Protein 4BZA (pdb70)

InterPro domains:
  IPR000184 Bacterial surface antigen (D15) [PF01103] (273-574)
  IPR010827 POTRA domain, BamA/TamA-like [PF07244] (189-254)
  IPR034746 POTRA domain [PS51779] (187-263)
  IPR035243 TamA, POTRA domain 1 [PF17243] (26-100)
  IPR039910 Surface antigen D15-like [PTHR12815] (201-572)

Solvent-accessible surface area: 15082 Å² total; per-residue (Å²): 170,41,93,13,88,57,19,108,39,105,30,44,143,35,0,103,59,60,8,87,108,59,107,40,96,116,146,64,68,79,154,203,20,94,48,138,2,30,87,20,0,85,85,1,0,70,32,23,0,33,54,92,12,71,24,87,47,74,171,117,31,38,4,103,1,78,30,42,83,39,0,62,4,19,9,20,96,22,79,13,84,39,29,0,154,91,13,131,20,0,79,134,23,30,131,97,73,29,67,130,39,65,63,1,51,61,30,59,6,66,88,8,55,142,36,0,58,67,17,3,105,96,14,0,8,37,47,36,89,64,80,112,42,108,41,16,57,33,70,80,116,47,94,0,80,5,54,2,24,0,35,0,17,109,49,0,109,0,3,96,3,65,21,90,51,37,95,33,172,67,83,124,1,51,119,37,20,31,23,157,116,29,55,67,12,44,43,140,23,46,67,46,0,76,127,82,1,72,77,42,27,81,22,85,55,38,94,43,40,37,52,70,115,122,0,101,153,85,50,52,0,36,1,28,0,69,8,44,50,151,89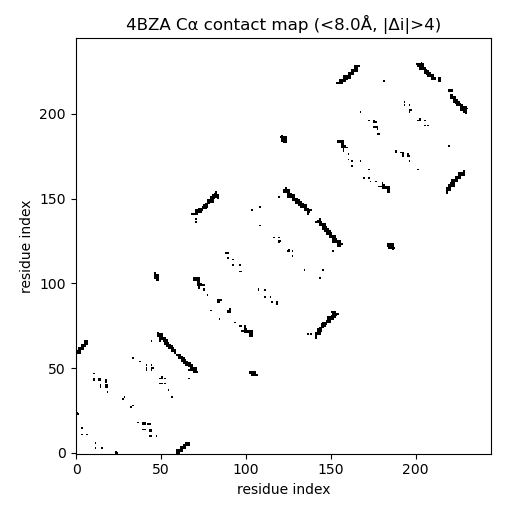,147,146,96,156,159,111,78,129,62,216,106,98,111,142

Nearest PDB structures (foldseek):
  4bza-assembly1_A  TM=1.004E+00  e=1.491E-52  Escherichia coli BL21(DE3)
  4c00-assembly1_A  TM=9.682E-01  e=7.989E-46  Escherichia coli
  4qay-assembly1_A  TM=9.331E-01  e=9.453E-43  human gut metagenome
  8us2-assembly1_A  TM=9.028E-01  e=1.327E-20  Pseudomonas aeruginosa PAO1
  8us1-assembly1_A  TM=8.556E-01  e=6.580E-19  Pseudomonas aeruginosa PAO1

Sequence (245 aa):
RLQVEGLSGQLEKNVRAQLSTIESDEVTPDRRFRARVDDAIREGLKALGYYQPTIEFDLVLIAKVTPGVPVLIGGTDVVLRRGGARTDKDYLKLLDTRPAIGTVLNQGDYEENFKKSLTSSIALRRKGYFDSEFTKAQLGIALLGLHKAFWDIDYNSGERYRFGHVTFEGSQIRDEYLQNNLVPFKEGDEYESKDLAELNRRLSSATGWFNSSVVVAPQFDKARETKVLPLTGVVSPRTENTIETGVGYSHHH

Foldseek 3Di:
DEEEPADDPVLVVLLVVLVVPDDDPDDDDDPVVVVVNVVSSCVSLVLFFQNDWDWDWDDNIYIYIHRPDGQWAPEEDAAEAAPLNPDVQNVVLVVQQDDGGHGHRNVSLVVSVVSVVVVLVFFALVVKDWPDFDWDADVVVSYIYTDTYIYSHYFFWEAEEAEAAAPDDVVVLSVQQPDDFPHGDGPVSVVSSVVSVVVVLQFPDKDKAWPVVVQPVPSYIYIYIYTHGDDDDDDPDPDDDDDPD

Secondary structure (DSSP, 8-state):
-EEEES--SHHHHHHHHHHTTS--SSS--SSSSHHHHHHHHHHHHHHTTBSS-EEE----EEEEEE--SBPEEEEEEEEEEGGGGG-HHHHHHHTTSPPTTSBP-HHHHHHHHHHHHHHHHHHT-TT-EEEEEEEEEETTTTEEEEEEEEE--PPPEEEEEEEES-SS-HHHHHTT-SS-TTPBP-HHHHHHHHHHHHHHT-EEEEEEEE-GGGTTTT-EEEEEEEEEE----------------

CATH classification: 3.10.20.310 (+2 more: 3.10.20.310, 3.10.20.310)

Organism: Escherichia coli (strain K12) (NCBI:txid83333)

GO terms:
  GO:0009279 cell outer membrane (C, EXP)
  GO:0005515 protein binding (F, IPI)
  GO:0005515 protein binding (F, IDA)
  GO:0009279 cell outer membrane (C, IDA)
  GO:0097347 TAM protein secretion complex (C, IDA)
  GO:0009306 protein secretion (P, IMP)
  GO:0089705 protein localization to outer membrane (P, IMP)
  GO:0005886 plasma membrane (C, IDA)
  GO:0089705 protein localization to outer membrane (P, IDA)

B-factor: mean 77.62, std 48.39, range [21.11, 260.59]

Structure (mmCIF, N/CA/C/O backbone):
data_4BZA
#
_entry.id   4BZA
#
_cell.length_a   83.050
_cell.length_b   83.050
_cell.length_c   150.660
_cell.angle_alpha   90.00
_cell.angle_beta   90.00
_cell.angle_gamma   90.00
#
_symmetry.space_group_name_H-M   'P 43 21 2'
#
loop_
_entity.id
_entity.type
_entity.pdbx_description
1 polymer 'TRANSLOCATION AND ASSEMBLY MODULE TAMA'
2 non-polymer 1,2-ETHANEDIOL
3 water water
#
loop_
_atom_site.group_PDB
_atom_site.id
_atom_site.type_symbol
_atom_site.label_atom_id
_atom_site.label_alt_id
_atom_site.label_comp_id
_atom_site.label_asym_id
_atom_site.label_entity_id
_atom_site.label_seq_id
_atom_site.pdbx_PDB_ins_code
_atom_site.Cartn_x
_atom_site.Cartn_y
_atom_site.Cartn_z
_atom_site.occupancy
_atom_site.B_iso_or_equiv
_atom_site.auth_seq_id
_atom_site.auth_comp_id
_atom_site.auth_asym_id
_atom_site.auth_atom_id
_atom_site.pdbx_PDB_model_num
ATOM 1 N N . ARG A 1 5 ? 5.325 68.298 7.675 1.00 150.83 25 ARG A N 1
ATOM 2 C CA . ARG A 1 5 ? 4.393 67.403 6.992 1.00 147.09 25 ARG A CA 1
ATOM 3 C C . ARG A 1 5 ? 4.770 67.212 5.531 1.00 167.24 25 ARG A C 1
ATOM 4 O O . ARG A 1 5 ? 5.062 68.185 4.837 1.00 174.78 25 ARG A O 1
ATOM 13 N N . LEU A 1 6 ? 4.747 65.961 5.066 1.00 145.96 26 LEU A N 1
ATOM 14 C CA . LEU A 1 6 ? 5.184 65.626 3.699 1.00 167.66 26 LEU A CA 1
ATOM 15 C C . LEU A 1 6 ? 4.104 64.900 2.883 1.00 152.48 26 LEU A C 1
ATOM 16 O O . LEU A 1 6 ? 3.387 64.043 3.407 1.00 155.19 26 LEU A O 1
ATOM 32 N N . GLN A 1 7 ? 4.012 65.254 1.596 1.00 135.99 27 GLN A N 1
ATOM 33 C CA . GLN A 1 7 ? 2.908 64.832 0.719 1.00 137.63 27 GLN A CA 1
ATOM 34 C C . GLN A 1 7 ? 3.391 64.345 -0.651 1.00 138.26 27 GLN A C 1
ATOM 35 O O . GLN A 1 7 ? 4.057 65.081 -1.383 1.00 139.12 27 GLN A O 1
ATOM 49 N N . VAL A 1 8 ? 3.019 63.117 -1.005 1.00 118.21 28 VAL A N 1
ATOM 50 C CA . VAL A 1 8 ? 3.504 62.486 -2.232 1.00 120.11 28 VAL A CA 1
ATOM 51 C C . VAL A 1 8 ? 2.548 62.656 -3.412 1.00 115.56 28 VAL A C 1
ATOM 52 O O . VAL A 1 8 ? 1.337 62.441 -3.293 1.00 123.93 28 VAL A O 1
ATOM 65 N N . GLU A 1 9 ? 3.127 63.040 -4.549 1.00 109.93 29 GLU A N 1
ATOM 66 C CA . GLU A 1 9 ? 2.394 63.253 -5.794 1.00 122.58 29 GLU A CA 1
ATOM 67 C C . GLU A 1 9 ? 2.897 62.310 -6.907 1.00 124.92 29 GLU A C 1
ATOM 68 O O . GLU A 1 9 ? 4.111 62.168 -7.109 1.00 107.46 29 GLU A O 1
ATOM 80 N N . GLY A 1 10 ? 1.972 61.652 -7.610 1.00 103.98 30 GLY A N 1
ATOM 81 C CA . GLY A 1 10 ? 2.324 60.887 -8.799 1.00 107.77 30 GLY A CA 1
ATOM 82 C C . GLY A 1 10 ? 2.093 59.383 -8.754 1.00 100.15 30 GLY A C 1
ATOM 83 O O . GLY A 1 10 ? 2.433 58.677 -9.706 1.00 115.54 30 GLY A O 1
ATOM 87 N N . LEU A 1 11 ? 1.496 58.906 -7.664 1.00 105.09 31 LEU A N 1
ATOM 88 C CA . LEU A 1 11 ? 1.198 57.489 -7.481 1.00 100.95 31 LEU A CA 1
ATOM 89 C C . LEU A 1 11 ? -0.305 57.307 -7.320 1.00 118.07 31 LEU A C 1
ATOM 90 O O . LEU A 1 11 ? -0.985 58.178 -6.764 1.00 119.17 31 LEU A O 1
ATOM 106 N N . SER A 1 12 ? -0.817 56.182 -7.813 1.00 117.95 32 SER A N 1
ATOM 107 C CA . SER A 1 12 ? -2.257 55.994 -7.940 1.00 121.65 32 SER A CA 1
ATOM 108 C C . SER A 1 12 ? -2.869 55.129 -6.845 1.00 125.04 32 SER A C 1
ATOM 109 O O . SER A 1 12 ? -3.834 55.547 -6.204 1.00 176.96 32 SER A O 1
ATOM 117 N N . GLY A 1 13 ? -2.325 53.937 -6.630 1.00 140.81 33 GLY A N 1
ATOM 118 C CA . GLY A 1 13 ? -3.012 52.948 -5.819 1.00 102.96 33 GLY A CA 1
ATOM 119 C C . GLY A 1 13 ? -2.142 52.252 -4.790 1.00 108.40 33 GLY A C 1
ATOM 120 O O . GLY A 1 13 ? -1.794 52.843 -3.768 1.00 95.60 33 GLY A O 1
ATOM 124 N N . GLN A 1 14 ? -1.804 50.989 -5.041 1.00 97.11 34 GLN A N 1
ATOM 125 C CA . GLN A 1 14 ? -1.020 50.228 -4.077 1.00 97.68 34 GLN A CA 1
ATOM 126 C C . GLN A 1 14 ? 0.401 50.781 -3.965 1.00 93.69 34 GLN A C 1
ATOM 127 O O . GLN A 1 14 ? 0.958 50.829 -2.861 1.00 87.98 34 GLN A O 1
ATOM 141 N N . LEU A 1 15 ? 0.978 51.196 -5.095 1.00 95.47 35 LEU A N 1
ATOM 142 C CA . LEU A 1 15 ? 2.206 51.987 -5.072 1.00 89.17 35 LEU A CA 1
ATOM 143 C C . LEU A 1 15 ? 2.087 53.126 -4.065 1.00 94.76 35 LEU A C 1
ATOM 144 O O . LEU A 1 15 ? 2.939 53.280 -3.189 1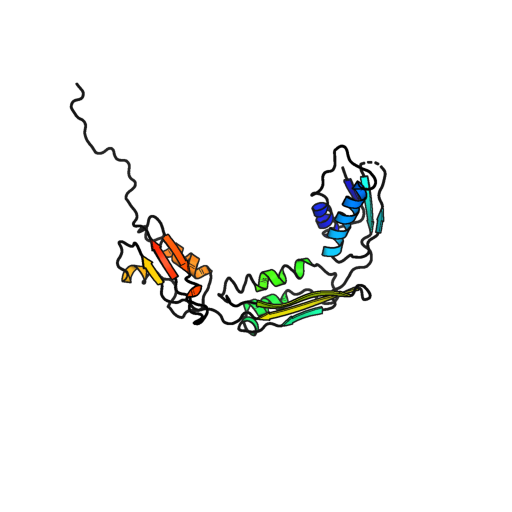.00 102.00 35 LEU A O 1
ATOM 160 N N . GLU A 1 16 ? 1.029 53.926 -4.190 1.00 92.59 36 GLU A N 1
ATOM 161 C CA . GLU A 1 16 ? 0.873 55.083 -3.323 1.00 112.23 36 GLU A CA 1
ATOM 162 C C . GLU A 1 16 ? 0.728 54.674 -1.853 1.00 92.52 36 GLU A C 1
ATOM 163 O O . GLU A 1 16 ? 1.322 55.292 -0.969 1.00 93.73 36 GLU A O 1
ATOM 175 N N . LYS A 1 17 ? -0.060 53.633 -1.596 1.00 93.58 37 LYS A N 1
ATOM 176 C CA . LYS A 1 17 ? -0.259 53.123 -0.235 1.00 104.49 37 LYS A CA 1
ATOM 177 C C . LYS A 1 17 ? 1.045 52.593 0.389 1.00 101.56 37 LYS A C 1
ATOM 178 O O . LYS A 1 17 ? 1.362 52.949 1.520 1.00 93.85 37 LYS A O 1
ATOM 197 N N . ASN A 1 18 ? 1.800 51.771 -0.350 1.00 89.72 38 ASN A N 1
ATOM 198 C CA . ASN A 1 18 ? 3.068 51.208 0.140 1.00 98.57 38 ASN A CA 1
ATOM 199 C C . ASN A 1 18 ? 4.091 52.306 0.432 1.00 98.96 38 ASN A C 1
ATOM 200 O O . ASN A 1 18 ? 4.888 52.207 1.370 1.00 101.92 38 ASN A O 1
ATOM 211 N N . VAL A 1 19 ? 4.075 53.342 -0.399 1.00 92.86 39 VAL A N 1
ATOM 212 C CA . VAL A 1 19 ? 5.006 54.453 -0.260 1.00 87.62 39 VAL A CA 1
ATOM 213 C C . VAL A 1 19 ? 4.600 55.331 0.925 1.00 113.59 39 VAL A C 1
ATOM 214 O O . VAL A 1 19 ? 5.455 55.859 1.633 1.00 92.72 39 VAL A O 1
ATOM 227 N N . ARG A 1 20 ? 3.303 55.497 1.149 1.00 109.39 40 ARG A N 1
ATOM 228 C CA . ARG A 1 20 ? 2.864 56.270 2.302 1.00 116.21 40 ARG A CA 1
ATOM 229 C C . ARG A 1 20 ? 3.191 55.496 3.567 1.00 118.80 40 ARG A C 1
ATOM 230 O O . ARG A 1 20 ? 3.561 56.079 4.585 1.00 122.32 40 ARG A O 1
ATOM 251 N N . ALA A 1 21 ? 3.059 54.176 3.496 1.00 116.54 41 ALA A N 1
ATOM 252 C CA . ALA A 1 21 ? 3.407 53.324 4.622 1.00 118.25 41 ALA A CA 1
ATOM 253 C C . ALA A 1 21 ? 4.867 53.543 4.980 1.00 107.82 41 ALA A C 1
ATOM 254 O O . ALA A 1 21 ? 5.213 53.806 6.132 1.00 120.03 41 ALA A O 1
ATOM 261 N N . GLN A 1 22 ? 5.715 53.447 3.965 1.00 111.56 42 GLN A N 1
ATOM 262 C CA . GLN A 1 22 ? 7.151 53.592 4.142 1.00 101.63 42 GLN A CA 1
ATOM 263 C C . GLN A 1 22 ? 7.518 54.949 4.759 1.00 118.27 42 GLN A C 1
ATOM 264 O O . GLN A 1 22 ? 8.462 55.045 5.549 1.00 115.07 42 GLN A O 1
ATOM 278 N N . LEU A 1 23 ? 6.759 55.986 4.400 1.00 107.70 43 LEU A N 1
ATOM 279 C CA . LEU A 1 23 ? 7.036 57.358 4.836 1.00 116.54 43 LEU A CA 1
ATOM 280 C C . LEU A 1 23 ? 6.555 57.604 6.257 1.00 155.15 43 LEU A C 1
ATOM 281 O O . LEU A 1 23 ? 7.214 58.292 7.043 1.00 145.81 43 LEU A O 1
ATOM 297 N N . SER A 1 24 ? 5.394 57.047 6.579 1.00 148.64 44 SER A N 1
ATOM 298 C CA . SER A 1 24 ? 4.902 57.056 7.943 1.00 149.90 44 SER A CA 1
ATOM 299 C C . SER A 1 24 ? 5.743 56.087 8.769 1.00 155.93 44 SER A C 1
ATOM 300 O O . SER A 1 24 ? 5.251 55.072 9.263 1.00 160.83 44 SER A O 1
ATOM 308 N N . THR A 1 25 ? 7.031 56.402 8.866 1.00 149.75 45 THR A N 1
ATOM 309 C CA . THR A 1 25 ? 7.954 55.726 9.763 1.00 147.94 45 THR A CA 1
ATOM 310 C C . THR A 1 25 ? 8.865 56.790 10.379 1.00 166.70 45 THR A C 1
ATOM 311 O O . THR A 1 25 ? 9.130 56.774 11.585 1.00 171.21 45 THR A O 1
ATOM 322 N N . ILE A 1 26 ? 9.314 57.730 9.546 1.00 169.14 46 ILE A N 1
ATOM 323 C CA . ILE A 1 26 ? 10.190 58.816 9.988 1.00 171.74 46 ILE A CA 1
ATOM 324 C C . ILE A 1 26 ? 9.404 60.055 10.446 1.00 156.82 46 ILE A C 1
ATOM 32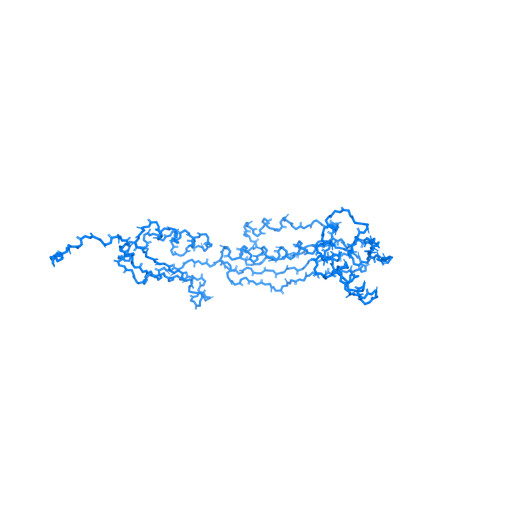5 O O . ILE A 1 26 ? 8.289 60.301 9.985 1.00 154.29 46 ILE A O 1
ATOM 341 N N . GLU A 1 27 ? 9.998 60.828 11.354 1.00 173.32 47 GLU A N 1
ATOM 342 C CA . GLU A 1 27 ? 9.371 62.037 11.884 1.00 153.69 47 GLU A CA 1
ATOM 343 C C . GLU A 1 27 ? 9.188 63.130 10.828 1.00 150.20 47 GLU A C 1
ATOM 344 O O . GLU A 1 27 ? 10.004 63.262 9.918 1.00 150.15 47 GLU A O 1
ATOM 356 N N . SER A 1 28 ? 8.119 63.916 10.968 1.00 162.23 48 SER A N 1
ATOM 357 C CA . SER A 1 28 ? 7.814 65.000 10.030 1.00 173.26 48 SER A CA 1
ATOM 358 C C . SER A 1 28 ? 7.847 66.370 10.721 1.00 167.94 48 SER A C 1
ATOM 359 O O . SER A 1 28 ? 8.905 67.001 10.802 1.00 162.70 48 SER A O 1
ATOM 367 N N . ASP A 1 29 ? 6.691 66.828 11.206 1.00 169.77 49 ASP A N 1
ATOM 368 C CA . ASP A 1 29 ? 6.605 68.103 11.922 1.00 206.60 49 ASP A CA 1
ATOM 369 C C . ASP A 1 29 ? 7.588 68.124 13.081 1.00 218.77 49 ASP A C 1
ATOM 370 O O . ASP A 1 29 ? 7.546 67.253 13.952 1.00 207.69 49 ASP A O 1
ATOM 379 N N . GLU A 1 30 ? 8.465 69.125 13.081 1.00 217.16 50 GLU A N 1
ATOM 380 C CA . GLU A 1 30 ? 9.592 69.178 14.005 1.00 214.27 50 GLU A CA 1
ATOM 381 C C . GLU A 1 30 ? 10.532 70.322 13.629 1.00 205.64 50 GLU A C 1
ATOM 382 O O . GLU A 1 30 ? 10.148 71.250 12.914 1.00 200.46 50 GLU A O 1
ATOM 394 N N . VAL A 1 31 ? 11.754 70.249 14.150 1.00 211.71 51 VAL A N 1
ATOM 395 C CA . VAL A 1 31 ? 12.889 70.999 13.632 1.00 198.44 51 VAL A CA 1
ATOM 396 C C . VAL A 1 31 ? 13.819 69.986 12.952 1.00 199.67 51 VAL A C 1
ATOM 397 O O . VAL A 1 31 ? 14.365 69.101 13.614 1.00 203.14 51 VAL A O 1
ATOM 410 N N . THR A 1 32 ? 13.985 70.102 11.635 1.00 181.21 52 THR A N 1
ATOM 411 C CA . THR A 1 32 ? 14.676 69.075 10.856 1.00 174.45 52 THR A CA 1
ATOM 412 C C . THR A 1 32 ? 15.364 69.659 9.602 1.00 180.43 52 THR A C 1
ATOM 413 O O . THR A 1 32 ? 15.159 70.832 9.279 1.00 167.78 52 THR A O 1
ATOM 424 N N . PRO A 1 33 ? 16.200 68.850 8.905 1.00 180.40 53 PRO A N 1
ATOM 425 C CA . PRO A 1 33 ? 16.964 69.360 7.746 1.00 183.75 53 PRO A CA 1
ATOM 426 C C . PRO A 1 33 ? 16.156 69.715 6.489 1.00 169.44 53 PRO A C 1
ATOM 427 O O . PRO A 1 33 ? 14.929 69.860 6.515 1.00 160.59 53 PRO A O 1
ATOM 438 N N . ASP A 1 34 ? 16.894 69.869 5.389 1.00 157.47 54 ASP A N 1
ATOM 439 C CA . ASP A 1 34 ? 16.324 70.210 4.094 1.00 157.03 54 ASP A CA 1
ATOM 440 C C . ASP A 1 34 ? 16.953 69.350 3.003 1.00 168.31 54 ASP A C 1
ATOM 441 O O . ASP A 1 34 ? 16.289 69.026 2.027 1.00 169.87 54 ASP A O 1
ATOM 450 N N . ARG A 1 35 ? 18.221 68.973 3.177 1.00 176.21 55 ARG A N 1
ATOM 451 C CA . ARG A 1 35 ? 18.945 68.201 2.160 1.00 148.50 55 ARG A CA 1
ATOM 452 C C . ARG A 1 35 ? 19.344 66.808 2.671 1.00 143.23 55 ARG A C 1
ATOM 453 O O . ARG A 1 35 ? 19.217 65.822 1.944 1.00 129.02 55 ARG A O 1
ATOM 474 N N . ARG A 1 36 ? 19.813 66.714 3.911 1.00 141.89 56 ARG A N 1
ATOM 475 C CA . ARG A 1 36 ? 20.104 65.409 4.502 1.00 146.62 56 ARG A CA 1
ATOM 476 C C . ARG A 1 36 ? 18.787 64.692 4.762 1.00 148.72 56 ARG A C 1
ATOM 477 O O . ARG A 1 36 ? 18.662 63.477 4.550 1.00 128.43 56 ARG A O 1
ATOM 498 N N . PHE A 1 37 ? 17.804 65.475 5.200 1.00 145.19 57 PHE A N 1
ATOM 499 C CA . PHE A 1 37 ? 16.467 64.983 5.509 1.00 135.41 57 PHE A CA 1
ATOM 500 C C . PHE A 1 37 ? 15.763 64.434 4.277 1.00 136.51 57 PHE A C 1
ATOM 501 O O . PHE A 1 37 ? 15.319 63.284 4.264 1.00 134.86 57 PHE A O 1
ATOM 518 N N . ARG A 1 38 ? 15.660 65.261 3.240 1.00 142.80 58 ARG A N 1
ATOM 519 C CA . ARG A 1 38 ? 14.948 64.861 2.033 1.00 148.75 58 ARG A CA 1
ATOM 520 C C . ARG A 1 38 ? 15.705 63.750 1.297 1.00 131.10 58 ARG A C 1
ATOM 521 O O . ARG A 1 38 ? 15.186 63.171 0.352 1.00 126.19 58 ARG A O 1
ATOM 542 N N . ALA A 1 39 ? 16.923 63.455 1.747 1.00 119.42 59 ALA A N 1
ATOM 543 C CA . ALA A 1 39 ? 17.677 62.308 1.251 1.00 113.89 59 ALA A CA 1
ATOM 544 C C . ALA A 1 39 ? 17.376 61.057 2.075 1.00 126.97 59 ALA A C 1
ATOM 545 O O . ALA A 1 39 ? 17.763 59.960 1.696 1.00 106.02 59 ALA A O 1
ATOM 552 N N . ARG A 1 40 ? 16.705 61.222 3.212 1.00 125.18 60 ARG A N 1
ATOM 553 C CA . ARG A 1 40 ? 16.185 60.074 3.954 1.00 124.96 60 ARG A CA 1
ATOM 554 C C . ARG A 1 40 ? 14.834 59.708 3.373 1.00 116.88 60 ARG A C 1
ATOM 555 O O . ARG A 1 40 ? 14.500 58.528 3.208 1.00 101.23 60 ARG A O 1
ATOM 576 N N . VAL A 1 41 ? 14.066 60.750 3.073 1.00 110.15 61 VAL A N 1
ATOM 577 C CA . VAL A 1 41 ? 12.770 60.619 2.433 1.00 101.11 61 VAL A CA 1
ATOM 578 C C . VAL A 1 41 ? 12.951 60.000 1.059 1.00 115.77 61 VAL A C 1
ATOM 579 O O . VAL A 1 41 ? 12.163 59.157 0.635 1.00 113.75 61 VAL A O 1
ATOM 592 N N . ASP A 1 42 ? 13.995 60.433 0.362 1.00 101.01 62 ASP A N 1
ATOM 593 C CA . ASP A 1 42 ? 14.255 59.948 -0.979 1.00 110.97 62 ASP A CA 1
ATOM 594 C C . ASP A 1 42 ? 14.523 58.450 -0.927 1.00 98.73 62 ASP A C 1
ATOM 595 O O . ASP A 1 42 ? 14.015 57.696 -1.756 1.00 91.07 62 ASP A O 1
ATOM 604 N N . ASP A 1 43 ? 15.306 58.028 0.064 1.00 100.81 63 ASP A N 1
ATOM 605 C CA . ASP A 1 43 ? 15.636 56.619 0.238 1.00 99.76 63 ASP A CA 1
ATOM 606 C C . ASP A 1 43 ? 14.386 55.820 0.542 1.00 89.49 63 ASP A C 1
ATOM 607 O O . ASP A 1 43 ? 14.169 54.758 -0.037 1.00 82.08 63 ASP A O 1
ATOM 616 N N . ALA A 1 44 ? 13.562 56.343 1.445 1.00 101.38 64 ALA A N 1
ATOM 617 C CA . ALA A 1 44 ? 12.356 55.643 1.875 1.00 83.91 64 ALA A CA 1
ATOM 618 C C . ALA A 1 44 ? 11.377 55.483 0.711 1.00 89.55 64 ALA A C 1
ATOM 619 O O . ALA A 1 44 ? 10.781 54.422 0.544 1.00 80.62 64 ALA A O 1
ATOM 626 N N . ILE A 1 45 ? 11.225 56.505 -0.122 1.00 82.57 65 ILE A N 1
ATOM 627 C CA . ILE A 1 45 ? 10.338 56.366 -1.275 1.00 80.73 65 ILE A CA 1
ATOM 628 C C . ILE A 1 45 ? 10.834 55.242 -2.202 1.00 74.91 65 ILE A C 1
ATOM 629 O O . ILE A 1 45 ? 10.053 54.399 -2.652 1.00 72.47 65 ILE A O 1
ATOM 645 N N . ARG A 1 46 ? 12.138 55.230 -2.464 1.00 73.06 66 ARG A N 1
ATOM 646 C CA . ARG A 1 46 ? 12.735 54.252 -3.367 1.00 73.30 66 ARG A CA 1
ATOM 647 C C . ARG A 1 46 ? 12.591 52.841 -2.833 1.00 65.38 66 ARG A C 1
ATOM 648 O O . ARG A 1 46 ? 12.372 51.916 -3.595 1.00 61.00 66 ARG A O 1
ATOM 669 N N . GLU A 1 47 ? 12.681 52.690 -1.511 1.00 69.88 67 GLU A N 1
ATOM 670 C CA . GLU A 1 47 ? 12.478 51.393 -0.883 1.00 68.43 67 GLU A CA 1
ATOM 671 C C . GLU A 1 47 ? 11.074 50.872 -1.171 1.00 68.42 67 GLU A C 1
ATOM 672 O O . GLU A 1 47 ? 10.918 49.737 -1.603 1.00 62.86 67 GLU A O 1
ATOM 684 N N . GLY A 1 48 ? 10.057 51.697 -0.927 1.00 68.53 68 GLY A N 1
ATOM 685 C CA . GLY A 1 48 ? 8.686 51.327 -1.230 1.00 68.96 68 GLY A CA 1
ATOM 686 C C . GLY A 1 48 ? 8.471 50.941 -2.684 1.00 66.39 68 GLY A C 1
ATOM 687 O O . GLY A 1 48 ? 7.781 49.955 -2.979 1.00 70.88 68 GLY A O 1
ATOM 691 N N . LEU A 1 49 ? 9.071 51.696 -3.601 1.00 64.64 69 LEU A N 1
ATOM 692 C CA . LEU A 1 49 ? 8.876 51.457 -5.035 1.00 61.88 69 LEU A CA 1
ATOM 693 C C . LEU A 1 49 ? 9.540 50.159 -5.522 1.00 60.10 69 LEU A C 1
ATOM 694 O O . LEU A 1 49 ? 8.949 49.433 -6.321 1.00 54.73 69 LEU A O 1
ATOM 710 N N . LYS A 1 50 ? 10.763 49.899 -5.053 1.00 55.14 70 LYS A N 1
ATOM 711 C CA . LYS A 1 50 ? 11.512 48.681 -5.407 1.00 54.82 70 LYS A CA 1
ATOM 712 C C . LYS A 1 50 ? 10.705 47.442 -5.058 1.00 53.05 70 LYS A C 1
ATOM 713 O O . LYS A 1 50 ? 10.654 46.506 -5.831 1.00 47.64 70 LYS A O 1
ATOM 732 N N . ALA A 1 51 ? 10.112 47.431 -3.869 1.00 52.63 71 ALA A N 1
ATOM 733 C CA . ALA A 1 51 ? 9.309 46.289 -3.436 1.00 53.71 71 ALA A CA 1
ATOM 734 C C . ALA A 1 51 ? 8.180 45.997 -4.419 1.00 59.48 71 ALA A C 1
ATOM 735 O O . ALA A 1 51 ? 7.683 44.860 -4.492 1.00 55.72 71 ALA A O 1
ATOM 742 N N . LEU A 1 52 ? 7.779 47.022 -5.183 1.00 53.41 72 LEU A N 1
ATOM 743 C CA . LEU A 1 52 ? 6.690 46.870 -6.128 1.00 53.67 72 LEU A CA 1
ATOM 744 C C . LEU A 1 52 ? 7.161 47.010 -7.565 1.00 50.82 72 LEU A C 1
ATOM 745 O O . LEU A 1 52 ? 6.364 47.273 -8.447 1.00 52.32 72 LEU A O 1
ATOM 761 N N . GLY A 1 53 ? 8.458 46.835 -7.787 1.00 48.84 73 GLY A N 1
ATOM 762 C CA . GLY A 1 53 ? 8.971 46.651 -9.133 1.00 45.41 73 GLY A CA 1
ATOM 763 C C . GLY A 1 53 ? 9.620 47.829 -9.802 1.00 53.21 73 GLY A C 1
ATOM 764 O O . GLY A 1 53 ? 10.071 47.722 -10.954 1.00 49.15 73 GLY A O 1
ATOM 768 N N . TYR A 1 54 ? 9.690 48.949 -9.105 1.00 48.69 74 TYR A N 1
ATOM 769 C CA . TYR A 1 54 ? 10.236 50.157 -9.716 1.00 50.30 74 TYR A CA 1
ATOM 770 C C . TYR A 1 54 ? 11.574 50.505 -9.090 1.00 50.14 74 TYR A C 1
ATOM 771 O O . TYR A 1 54 ? 11.657 50.972 -7.939 1.00 57.39 74 TYR A O 1
ATOM 789 N N . TYR A 1 55 ? 12.626 50.241 -9.868 1.00 50.80 75 TYR A N 1
ATOM 790 C CA . TYR A 1 55 ? 14.010 50.403 -9.435 1.00 49.30 75 TYR A CA 1
ATOM 791 C C . TYR A 1 55 ? 14.633 51.667 -9.981 1.00 50.12 75 TYR A C 1
ATOM 792 O O . TYR A 1 55 ? 15.667 52.079 -9.495 1.00 55.95 75 TYR A O 1
ATOM 810 N N . GLN A 1 56 ? 14.006 52.283 -10.977 1.00 51.46 76 GLN A N 1
ATOM 811 C CA . GLN A 1 56 ? 14.551 53.479 -11.608 1.00 60.74 76 GLN A CA 1
ATOM 812 C C . GLN A 1 56 ? 13.556 54.669 -11.663 1.00 58.88 76 GLN A C 1
ATOM 813 O O . GLN A 1 56 ? 13.270 55.212 -12.733 1.00 60.48 76 GLN A O 1
ATOM 827 N N . PRO A 1 57 ? 13.034 55.084 -10.497 1.00 61.46 77 PRO A N 1
ATOM 828 C CA . PRO A 1 57 ? 12.149 56.247 -10.430 1.00 66.44 77 PRO A CA 1
ATOM 829 C C . PRO A 1 57 ? 12.859 57.567 -10.618 1.00 72.13 77 PRO A C 1
ATOM 830 O O . PRO A 1 57 ? 14.084 57.635 -10.552 1.00 73.63 77 PRO A O 1
ATOM 841 N N . THR A 1 58 ? 12.073 58.617 -10.821 1.00 84.16 78 THR A N 1
ATOM 842 C CA . THR A 1 58 ? 12.565 59.980 -10.701 1.00 81.33 78 THR A CA 1
ATOM 843 C C . THR A 1 58 ? 11.812 60.673 -9.581 1.00 102.85 78 THR A C 1
ATOM 844 O O . THR A 1 58 ? 10.584 60.628 -9.538 1.00 85.33 78 THR A O 1
ATOM 855 N N . ILE A 1 59 ? 12.552 61.316 -8.683 1.00 87.88 79 ILE A N 1
ATOM 856 C CA . ILE A 1 59 ? 11.949 62.008 -7.541 1.00 111.82 79 ILE A CA 1
ATOM 857 C C . ILE A 1 59 ? 12.434 63.450 -7.455 1.00 103.13 79 ILE A C 1
ATOM 858 O O . ILE A 1 59 ? 13.632 63.714 -7.540 1.00 144.21 79 ILE A O 1
ATOM 874 N N . GLU A 1 60 ? 11.499 64.376 -7.276 1.00 115.75 80 GLU A N 1
ATOM 875 C CA . GLU A 1 60 ? 11.838 65.794 -7.165 1.00 127.23 80 GLU A CA 1
ATOM 876 C C . GLU A 1 60 ? 10.969 66.500 -6.119 1.00 118.83 80 GLU A C 1
ATOM 877 O O . GLU A 1 60 ? 9.753 66.305 -6.074 1.00 115.03 80 GLU A O 1
ATOM 889 N N . PHE A 1 61 ? 11.618 67.325 -5.294 1.00 136.34 81 PHE A N 1
ATOM 890 C CA . PHE A 1 61 ? 11.008 67.911 -4.095 1.00 126.08 81 PHE A CA 1
ATOM 891 C C . PHE A 1 61 ? 10.553 69.360 -4.297 1.00 130.83 81 PHE A C 1
ATOM 892 O O . PHE A 1 61 ? 10.619 69.871 -5.413 1.00 132.37 81 PHE A O 1
ATOM 909 N N . ASP A 1 62 ? 10.095 70.015 -3.222 1.00 159.01 82 ASP A N 1
ATOM 910 C CA . ASP 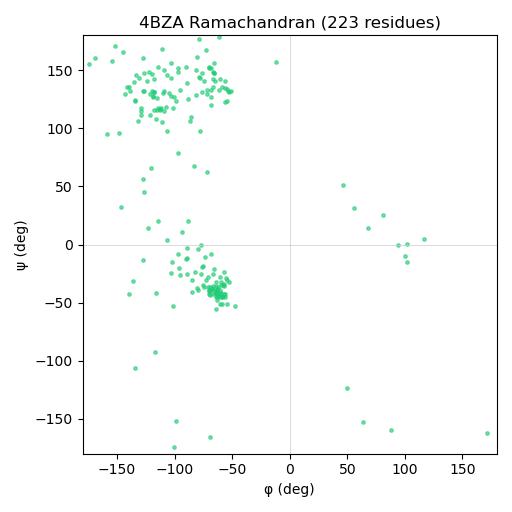A 1 62 ? 9.638 71.415 -3.294 1.00 155.64 82 ASP A CA 1
ATOM 911 C C . ASP A 1 62 ? 9.385 72.103 -1.933 1.00 154.41 82 ASP A C 1
ATOM 912 O O . ASP A 1 62 ? 9.183 71.436 -0.919 1.00 149.64 82 ASP A O 1
ATOM 921 N N . LEU A 1 63 ? 9.375 73.441 -1.942 1.00 185.57 83 LEU A N 1
ATOM 922 C CA . LEU A 1 63 ? 9.098 74.276 -0.759 1.00 169.74 83 LEU A CA 1
ATOM 923 C C . LEU A 1 63 ? 9.930 73.859 0.446 1.00 162.88 83 LEU A C 1
ATOM 924 O O . LEU A 1 63 ? 9.475 73.089 1.289 1.00 156.34 83 LEU A O 1
ATOM 940 N N . VAL A 1 73 ? 5.399 72.890 4.124 1.00 180.74 93 VAL A N 1
ATOM 941 C CA . VAL A 1 73 ? 5.349 71.458 3.810 1.00 160.39 93 VAL A CA 1
ATOM 942 C C . VAL A 1 73 ? 6.199 71.095 2.593 1.00 152.47 93 VAL A C 1
ATOM 943 O O . VAL A 1 73 ? 6.463 71.940 1.732 1.00 159.67 93 VAL A O 1
ATOM 955 N N . LEU A 1 74 ? 6.597 69.821 2.533 1.00 157.55 94 LEU A N 1
ATOM 956 C CA . LEU A 1 74 ? 7.478 69.286 1.489 1.00 151.54 94 LEU A CA 1
ATOM 957 C C . LEU A 1 74 ? 6.744 68.297 0.573 1.00 156.41 94 LEU A C 1
ATOM 958 O O . LEU A 1 74 ? 6.288 67.238 1.020 1.00 130.37 94 LEU A O 1
ATOM 974 N N . ILE A 1 75 ? 6.647 68.636 -0.711 1.00 145.01 95 ILE A N 1
ATOM 975 C CA . ILE A 1 75 ? 5.965 67.777 -1.675 1.00 143.20 95 ILE A CA 1
ATOM 976 C C . ILE A 1 75 ? 6.966 67.129 -2.647 1.00 149.52 95 ILE A C 1
ATOM 977 O O . ILE A 1 75 ? 7.847 67.797 -3.191 1.00 165.24 95 ILE A O 1
ATOM 993 N N . ALA A 1 76 ? 6.823 65.817 -2.836 1.00 162.23 96 ALA A N 1
ATOM 994 C CA . ALA A 1 76 ? 7.745 65.027 -3.649 1.00 113.76 96 ALA A CA 1
ATOM 995 C C . ALA A 1 76 ? 7.054 64.509 -4.909 1.00 109.25 96 ALA A C 1
ATOM 996 O O . ALA A 1 76 ? 6.096 63.742 -4.828 1.00 107.37 96 ALA A O 1
ATOM 1003 N N . LYS A 1 77 ? 7.533 64.964 -6.066 1.00 109.50 97 LYS A N 1
ATOM 1004 C CA . LYS A 1 77 ? 7.017 64.527 -7.361 1.00 107.15 97 LYS A CA 1
ATOM 1005 C C . LYS A 1 77 ? 7.749 63.257 -7.783 1.00 100.50 97 LYS A C 1
ATOM 1006 O O . LYS A 1 77 ? 8.918 63.304 -8.181 1.00 99.10 97 LYS A O 1
ATOM 1025 N N . VAL A 1 78 ? 7.057 62.127 -7.688 1.00 96.78 98 VAL A N 1
ATOM 1026 C CA . VAL A 1 78 ? 7.673 60.836 -7.951 1.00 117.49 98 VAL A CA 1
ATOM 1027 C C . VAL A 1 78 ? 7.023 60.203 -9.182 1.00 88.16 98 VAL A C 1
ATOM 1028 O O . VAL A 1 78 ? 5.800 60.081 -9.265 1.00 89.51 98 VAL A O 1
ATOM 1041 N N . THR A 1 79 ? 7.852 59.832 -10.153 1.00 85.59 99 THR A N 1
ATOM 1042 C CA . THR A 1 79 ? 7.378 59.146 -11.347 1.00 97.25 99 THR A CA 1
ATOM 1043 C C . THR A 1 79 ? 7.999 57.760 -11.281 1.00 89.82 99 THR A C 1
ATOM 1044 O O . THR A 1 79 ? 9.222 57.646 -11.274 1.00 76.72 99 THR A O 1
ATOM 1055 N N . PRO A 1 80 ? 7.165 56.709 -11.196 1.00 73.99 100 PRO A N 1
ATOM 1056 C CA . PRO A 1 80 ? 7.687 55.357 -10.933 1.00 73.20 100 PRO A CA 1
ATOM 1057 C C . PRO A 1 80 ? 8.733 54.870 -11.942 1.00 86.53 100 PRO A C 1
ATOM 1058 O O . PRO A 1 80 ? 9.742 54.272 -11.556 1.00 69.79 100 PRO A O 1
ATOM 1069 N N . GLY A 1 81 ? 8.489 55.129 -13.223 1.00 73.99 101 GLY A N 1
ATOM 1070 C CA . GLY A 1 81 ? 9.430 54.772 -14.265 1.00 68.39 101 GLY A CA 1
ATOM 1071 C C . GLY A 1 81 ? 9.217 53.357 -14.770 1.00 58.33 101 GLY A C 1
ATOM 1072 O O . 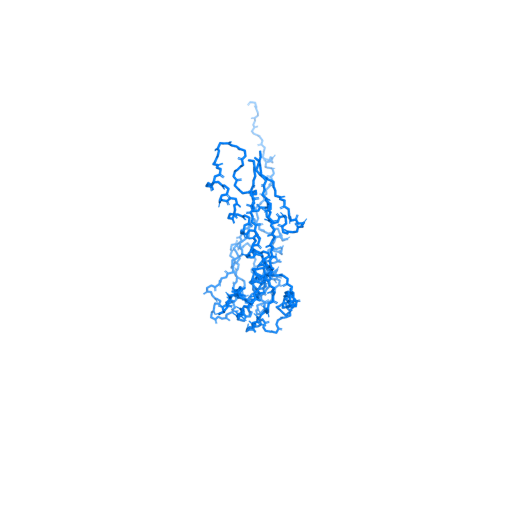GLY A 1 81 ? 8.154 52.779 -14.629 1.00 63.23 101 GLY A O 1
ATOM 1076 N N . VAL A 1 82 ? 10.236 52.795 -15.396 1.00 54.93 102 VAL A N 1
ATOM 1077 C CA . VAL A 1 82 ? 10.108 51.491 -16.011 1.00 56.75 102 VAL A CA 1
ATOM 1078 C C . VAL A 1 82 ? 10.033 50.373 -14.948 1.00 52.11 102 VAL A C 1
ATOM 1079 O O . VAL A 1 82 ? 10.883 50.317 -14.049 1.00 49.66 102 VAL A O 1
ATOM 1092 N N . PRO A 1 83 ? 9.026 49.478 -15.061 1.00 47.61 103 PRO A N 1
ATOM 1093 C CA . PRO A 1 83 ? 8.943 48.327 -14.124 1.00 46.51 103 PRO A CA 1
ATOM 1094 C C . PRO A 1 83 ? 9.824 47.156 -14.453 1.00 49.18 103 PRO A C 1
ATOM 1095 O O . PRO A 1 83 ? 10.063 46.848 -15.617 1.00 50.03 103 PRO A O 1
ATOM 1106 N N . VAL A 1 84 ? 10.243 46.446 -13.412 1.00 46.67 104 VAL A N 1
ATOM 1107 C CA . VAL A 1 84 ? 10.753 45.106 -13.535 1.00 45.57 104 VAL A CA 1
ATOM 1108 C C . VAL A 1 84 ? 9.568 44.137 -13.607 1.00 46.49 104 VAL A C 1
ATOM 1109 O O . VAL A 1 84 ? 8.645 44.158 -12.784 1.00 44.99 104 VAL A O 1
ATOM 1122 N N . LEU A 1 85 ? 9.596 43.286 -14.628 1.00 44.12 105 LEU A N 1
ATOM 1123 C CA . LEU A 1 85 ? 8.534 42.321 -14.866 1.00 38.91 105 LEU A CA 1
ATOM 1124 C C . LEU A 1 85 ? 8.978 40.977 -14.430 1.00 40.33 105 LEU A C 1
ATOM 1125 O O . LEU A 1 85 ? 10.176 40.724 -14.379 1.00 41.44 105 LEU A O 1
ATOM 1141 N N . ILE A 1 86 ? 8.016 40.105 -14.110 1.00 41.82 106 ILE A N 1
ATOM 1142 C CA . ILE A 1 86 ? 8.349 38.705 -13.827 1.00 38.97 106 ILE A CA 1
ATOM 1143 C C . ILE A 1 86 ? 8.834 37.998 -15.104 1.00 41.90 106 ILE A C 1
ATOM 1144 O O . ILE A 1 86 ? 8.111 37.963 -16.116 1.00 40.03 106 ILE A O 1
ATOM 1160 N N . GLY A 1 87 ? 10.072 37.500 -15.058 1.00 38.74 107 GLY A N 1
ATOM 1161 C CA . GLY A 1 87 ? 10.698 36.699 -16.087 1.00 40.49 107 GLY A CA 1
ATOM 1162 C C . GLY A 1 87 ? 10.566 35.197 -15.838 1.00 41.86 107 GLY A C 1
ATOM 1163 O O . GLY A 1 87 ? 10.650 34.395 -16.760 1.00 40.59 107 GLY A O 1
ATOM 1167 N N . GLY A 1 88 ? 10.430 34.803 -14.586 1.00 38.82 108 GLY A N 1
ATOM 1168 C CA . GLY A 1 88 ? 10.201 33.404 -14.225 1.00 37.09 108 GLY A CA 1
ATOM 1169 C C . GLY A 1 88 ? 9.939 33.231 -12.757 1.00 39.86 108 GLY A C 1
ATOM 1170 O O . GLY A 1 88 ? 10.312 34.090 -11.963 1.00 36.32 108 GLY A O 1
ATOM 1174 N N . THR A 1 89 ? 9.245 32.152 -12.402 1.00 40.47 109 THR A N 1
ATOM 1175 C CA . THR A 1 89 ? 8.983 31.840 -11.021 1.00 38.23 109 THR A CA 1
ATOM 1176 C C . THR A 1 89 ? 9.429 30.396 -10.664 1.00 37.32 109 THR A C 1
ATOM 1177 O O . THR A 1 89 ? 8.660 29.677 -9.968 1.00 40.31 109 THR A O 1
ATOM 1188 N N . ASP A 1 90 ? 10.629 30.005 -11.105 1.00 35.39 110 ASP A N 1
ATOM 1189 C CA . ASP A 1 90 ? 11.105 28.640 -11.017 1.00 34.97 110 ASP A CA 1
ATOM 1190 C C . ASP A 1 90 ? 11.056 28.189 -9.552 1.00 45.90 110 ASP A C 1
ATOM 1191 O O . ASP A 1 90 ? 11.657 28.826 -8.691 1.00 35.78 110 ASP A O 1
ATOM 1200 N N . VAL A 1 91 ? 10.334 27.112 -9.312 1.00 37.42 111 VAL A N 1
ATOM 1201 C CA . VAL A 1 91 ? 10.307 26.448 -7.995 1.00 38.23 111 VAL A CA 1
ATOM 1202 C C . VAL A 1 91 ? 10.447 24.951 -8.190 1.00 37.71 111 VAL A C 1
ATOM 1203 O O . VAL A 1 91 ? 9.700 24.365 -9.007 1.00 39.48 111 VAL A O 1
ATOM 1216 N N . VAL A 1 92 ? 11.435 24.322 -7.543 1.00 33.47 112 VAL A N 1
ATOM 1217 C CA . VAL A 1 92 ? 11.495 22.866 -7.492 1.00 32.12 112 VAL A CA 1
ATOM 1218 C C . VAL A 1 92 ? 11.054 22.410 -6.078 1.00 35.26 112 VAL A C 1
ATOM 1219 O O . VAL A 1 92 ? 11.594 22.904 -5.137 1.00 34.36 112 VAL A O 1
ATOM 1232 N N . LEU A 1 93 ? 10.130 21.449 -6.014 1.00 33.23 113 LEU A N 1
ATOM 1233 C CA . LEU A 1 93 ? 9.684 20.782 -4.755 1.00 36.44 113 LEU A CA 1
ATOM 1234 C C . LEU A 1 93 ? 10.200 19.375 -4.718 1.00 39.68 113 LEU A C 1
ATOM 1235 O O . LEU A 1 93 ? 10.029 18.606 -5.672 1.00 37.50 113 LEU A O 1
ATOM 1251 N N A ARG A 1 94 ? 10.810 19.013 -3.600 0.37 29.36 114 ARG A N 1
ATOM 1252 N N B ARG A 1 94 ? 10.922 19.058 -3.644 0.63 37.19 114 ARG A N 1
ATOM 1253 C CA A ARG A 1 94 ? 11.349 17.687 -3.392 0.37 50.12 114 ARG A CA 1
ATOM 1254 C CA B ARG A 1 94 ? 11.484 17.738 -3.400 0.63 31.37 114 ARG A CA 1
ATOM 1255 C C A ARG A 1 94 ? 10.885 17.179 -2.057 0.37 37.20 114 ARG A C 1
ATOM 1256 C C B ARG A 1 94 ? 10.910 17.193 -2.086 0.63 38.54 114 ARG A C 1
ATOM 1257 O O A ARG A 1 94 ? 10.381 17.935 -1.226 0.37 42.36 114 ARG A O 1
ATOM 1258 O O B ARG A 1 94 ? 10.333 17.961 -1.305 0.63 32.06 114 ARG A O 1
ATOM 1299 N N . GLY A 1 95 ? 11.085 15.895 -1.861 1.00 36.29 115 GLY A N 1
ATOM 1300 C CA . GLY A 1 95 ? 10.493 15.197 -0.712 1.00 35.90 115 GLY A CA 1
ATOM 1301 C C . GLY A 1 95 ? 8.996 15.035 -0.905 1.00 39.59 115 GLY A C 1
ATOM 1302 O O . GLY A 1 95 ? 8.460 15.130 -2.023 1.00 35.93 115 GLY A O 1
ATOM 1306 N N . GLY A 1 96 ? 8.276 14.811 0.195 1.00 35.07 116 GLY A N 1
ATOM 1307 C CA . GLY A 1 96 ? 6.856 14.646 0.099 1.00 32.72 116 GLY A CA 1
ATOM 1308 C C . GLY A 1 96 ? 6.110 15.775 -0.599 1.00 32.54 116 GLY A C 1
ATOM 1309 O O . GLY A 1 96 ? 5.093 15.525 -1.261 1.00 34.65 116 GLY A O 1
ATOM 1313 N N . ALA A 1 97 ? 6.621 16.996 -0.494 1.00 31.53 117 ALA A N 1
ATOM 1314 C CA . ALA A 1 97 ? 6.030 18.169 -1.077 1.00 33.93 117 ALA A CA 1
ATOM 1315 C C . ALA A 1 97 ? 5.804 18.026 -2.619 1.00 33.10 117 ALA A C 1
ATOM 1316 O O . ALA A 1 97 ? 4.859 18.572 -3.129 1.00 35.19 117 ALA A O 1
ATOM 1323 N N . ARG A 1 98 ? 6.619 17.249 -3.286 1.00 33.38 118 ARG A N 1
ATOM 1324 C CA . ARG A 1 98 ? 6.528 17.135 -4.737 1.00 35.75 118 ARG A CA 1
ATOM 1325 C C . ARG A 1 98 ? 5.148 16.691 -5.162 1.00 37.11 118 ARG A C 1
ATOM 1326 O O . ARG A 1 98 ? 4.656 17.087 -6.222 1.00 38.08 118 ARG A O 1
ATOM 1347 N N . THR A 1 99 ? 4.511 15.851 -4.361 1.00 34.99 119 THR A N 1
ATOM 1348 C CA . THR A 1 99 ? 3.246 15.245 -4.746 1.00 35.41 119 THR A CA 1
ATOM 1349 C C . THR A 1 99 ? 2.167 15.559 -3.705 1.00 37.65 119 THR A C 1
ATOM 1350 O O . THR A 1 99 ? 1.132 14.927 -3.681 1.00 43.17 119 THR A O 1
ATOM 1361 N N . ASP A 1 100 ? 2.463 16.523 -2.840 1.00 35.99 120 ASP A N 1
ATOM 1362 C CA . ASP A 1 100 ? 1.572 16.848 -1.721 1.00 34.46 120 ASP A CA 1
ATOM 1363 C C . ASP A 1 100 ? 0.586 17.873 -2.257 1.00 34.82 120 ASP A C 1
ATOM 1364 O O . ASP A 1 100 ? 0.989 18.900 -2.778 1.00 36.55 120 ASP A O 1
ATOM 1373 N N . LYS A 1 101 ? -0.686 17.592 -2.117 1.00 36.03 121 LYS A N 1
ATOM 1374 C CA . LYS A 1 101 ? -1.764 18.437 -2.700 1.00 40.51 121 LYS A CA 1
ATOM 1375 C C . LYS A 1 101 ? -1.745 19.901 -2.251 1.00 48.31 121 LYS A C 1
ATOM 1376 O O . LYS A 1 101 ? -2.074 20.793 -3.020 1.00 39.49 121 LYS A O 1
ATOM 1395 N N . ASP A 1 102 ? -1.383 20.161 -0.997 1.00 38.47 122 ASP A N 1
ATOM 1396 C CA . ASP A 1 102 ? -1.288 21.539 -0.533 1.00 37.74 122 ASP A CA 1
ATOM 1397 C C . ASP A 1 102 ? -0.105 22.327 -1.148 1.00 33.45 122 ASP A C 1
ATOM 1398 O O . ASP A 1 102 ? -0.249 23.499 -1.506 1.00 38.85 122 ASP A O 1
ATOM 1407 N N . TYR A 1 103 ? 1.056 21.704 -1.305 1.00 32.62 123 TYR A N 1
ATOM 1408 C CA . TYR A 1 103 ? 2.178 22.317 -1.963 1.00 35.49 123 TYR A CA 1
ATOM 1409 C C . TYR A 1 103 ? 1.847 22.516 -3.448 1.00 37.68 123 TYR A C 1
ATOM 1410 O O . TYR A 1 103 ? 2.222 23.537 -4.032 1.00 35.47 123 TYR A O 1
ATOM 1428 N N . LEU A 1 104 ? 1.108 21.581 -4.040 1.00 36.04 124 LEU A N 1
ATOM 1429 C CA . LEU A 1 104 ? 0.770 21.741 -5.485 1.00 38.34 124 LEU A CA 1
ATOM 1430 C C . LEU A 1 104 ? -0.198 22.895 -5.658 1.00 39.64 124 LEU A C 1
ATOM 1431 O O . LEU A 1 104 ? -0.049 23.692 -6.565 1.00 40.55 124 LEU A O 1
ATOM 1447 N N . LYS A 1 105 ? -1.169 23.027 -4.758 1.00 39.49 125 LYS A N 1
ATOM 1448 C CA . LYS A 1 105 ? -2.098 24.150 -4.826 1.00 41.13 125 LYS A CA 1
ATOM 1449 C C . LYS A 1 105 ? -1.296 25.454 -4.713 1.00 37.84 125 LYS A C 1
ATOM 1450 O O . LYS A 1 105 ? -1.573 26.412 -5.430 1.00 42.81 125 LYS A O 1
ATOM 1469 N N . LEU A 1 106 ? -0.308 25.491 -3.816 1.00 39.08 126 LEU A N 1
ATOM 1470 C CA . LEU A 1 106 ? 0.498 26.690 -3.623 1.00 39.77 126 LEU A CA 1
ATOM 1471 C C . LEU A 1 106 ? 1.260 27.088 -4.922 1.00 39.15 126 LEU A C 1
ATOM 1472 O O . LEU A 1 106 ? 1.340 28.269 -5.268 1.00 39.34 126 LEU A O 1
ATOM 1488 N N . LEU A 1 107 ? 1.817 26.117 -5.640 1.00 38.25 127 LEU A N 1
ATOM 1489 C CA . LEU A 1 107 ? 2.485 26.454 -6.898 1.00 41.28 127 LEU A CA 1
ATOM 1490 C C . LEU A 1 107 ? 1.596 27.259 -7.842 1.00 42.18 127 LEU A C 1
ATOM 1491 O O . LEU A 1 107 ? 2.109 28.096 -8.552 1.00 42.20 127 LEU A O 1
ATOM 1507 N N . ASP A 1 108 ? 0.288 27.032 -7.829 1.00 38.29 128 ASP A N 1
ATOM 1508 C CA . ASP A 1 108 ? -0.611 27.643 -8.819 1.00 44.59 128 ASP A CA 1
ATOM 1509 C C . ASP A 1 108 ? -0.926 29.090 -8.451 1.00 51.97 128 ASP A C 1
ATOM 1510 O O . ASP A 1 108 ? -1.585 29.783 -9.238 1.00 52.77 128 ASP A O 1
ATOM 1519 N N . THR A 1 109 ? -0.437 29.551 -7.285 1.00 45.82 129 THR A N 1
ATOM 1520 C CA . THR A 1 109 ? -0.594 30.945 -6.843 1.00 46.23 129 THR A CA 1
ATOM 1521 C C . THR A 1 109 ? 0.534 31.872 -7.311 1.00 42.11 129 THR A C 1
ATOM 1522 O O . THR A 1 109 ? 0.468 33.070 -7.048 1.00 49.70 129 THR A O 1
ATOM 1533 N N . ARG A 1 110 ? 1.545 31.334 -8.005 1.00 43.87 130 ARG A N 1
ATOM 1534 C CA . ARG A 1 110 ? 2.729 32.084 -8.407 1.00 43.05 130 ARG A CA 1
ATOM 1535 C C . ARG A 1 110 ? 2.269 33.161 -9.434 1.00 49.50 130 ARG A C 1
ATOM 1536 O O . ARG A 1 110 ? 1.337 32.920 -10.199 1.00 45.18 130 ARG A O 1
ATOM 1557 N N . PRO A 1 111 ? 2.931 34.327 -9.444 1.00 44.73 131 PRO A N 1
ATOM 1558 C CA . PRO A 1 111 ? 2.516 35.385 -10.394 1.00 46.62 131 PRO A CA 1
ATOM 1559 C C . PRO A 1 111 ? 2.863 35.008 -11.826 1.00 44.18 131 PRO A C 1
ATOM 1560 O O . PRO A 1 111 ? 3.830 34.311 -12.042 1.00 43.45 131 PRO A O 1
ATOM 1571 N N . ALA A 1 112 ? 2.097 35.502 -12.793 1.00 50.16 132 ALA A N 1
ATOM 1572 C CA . ALA A 1 112 ? 2.311 35.146 -14.199 1.00 48.45 132 ALA A CA 1
ATOM 1573 C C . ALA A 1 112 ? 3.524 35.885 -14.751 1.00 50.84 132 ALA A C 1
ATOM 1574 O O . ALA A 1 112 ? 3.828 37.016 -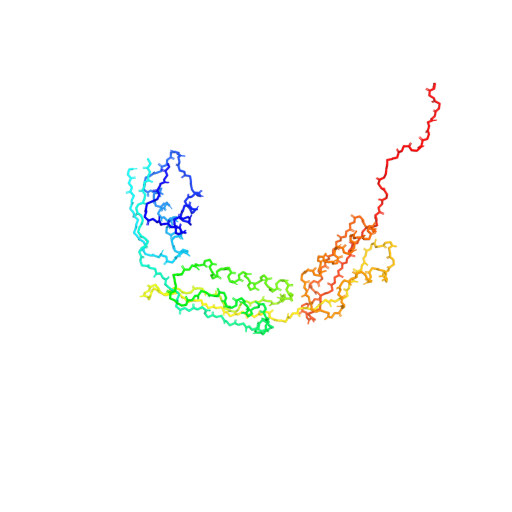14.327 1.00 43.59 132 ALA A O 1
ATOM 1581 N N . ILE A 1 113 ? 4.222 35.237 -15.686 1.00 51.73 133 ILE A N 1
ATOM 1582 C CA . ILE A 1 113 ? 5.269 35.886 -16.458 1.00 48.77 133 ILE A CA 1
ATOM 1583 C C . ILE A 1 113 ? 4.715 37.156 -17.119 1.00 52.84 133 ILE A C 1
ATOM 1584 O O . ILE A 1 113 ? 3.647 37.156 -17.696 1.00 53.44 133 ILE A O 1
ATOM 1600 N N . GLY A 1 114 ? 5.455 38.246 -16.976 1.00 46.09 134 GLY A N 1
ATOM 1601 C CA . GLY A 1 114 ? 5.151 39.475 -17.656 1.00 50.40 134 GLY A CA 1
ATOM 1602 C C . GLY A 1 114 ? 4.436 40.478 -16.780 1.00 52.41 134 GLY A C 1
ATOM 1603 O O . GLY A 1 114 ? 4.225 41.602 -17.227 1.00 49.45 134 GLY A O 1
ATOM 1607 N N . THR A 1 115 ? 3.999 40.074 -15.589 1.00 50.16 135 THR A N 1
ATOM 1608 C CA . THR A 1 115 ? 3.372 40.990 -14.640 1.00 52.90 135 THR A CA 1
ATOM 1609 C C . THR A 1 115 ? 4.454 41.777 -13.904 1.00 47.29 135 THR A C 1
ATOM 1610 O O . THR A 1 115 ? 5.608 41.362 -13.851 1.00 46.48 135 THR A O 1
ATOM 1621 N N . VAL A 1 116 ? 4.074 42.896 -13.295 1.00 47.17 136 VAL A N 1
ATOM 1622 C CA . VAL A 1 116 ? 5.057 43.720 -12.572 1.00 45.95 136 VAL A CA 1
ATOM 1623 C C . VAL A 1 116 ? 5.487 43.012 -11.266 1.00 47.41 136 VAL A C 1
ATOM 1624 O O . VAL A 1 116 ? 4.648 42.517 -10.496 1.00 53.31 136 VAL A O 1
ATOM 1637 N N . LEU A 1 117 ? 6.804 42.973 -11.023 1.00 41.22 137 LEU A N 1
ATOM 1638 C CA . LEU A 1 117 ? 7.355 42.352 -9.832 1.00 41.21 137 LEU A CA 1
ATOM 1639 C C . LEU A 1 117 ? 6.729 42.922 -8.570 1.00 43.67 137 LEU A C 1
ATOM 1640 O O . LEU A 1 117 ? 6.666 44.109 -8.401 1.00 45.68 137 LEU A O 1
ATOM 1656 N N . ASN A 1 118 ? 6.341 42.033 -7.662 1.00 43.77 138 ASN A N 1
ATOM 1657 C CA . ASN A 1 118 ? 5.972 42.372 -6.295 1.00 42.63 138 ASN A CA 1
ATOM 1658 C C . ASN A 1 118 ? 6.785 41.444 -5.429 1.00 42.60 138 ASN A C 1
ATOM 1659 O O . ASN A 1 118 ? 6.597 40.219 -5.426 1.00 42.42 138 ASN A O 1
ATOM 1670 N N . GLN A 1 119 ? 7.723 42.029 -4.712 1.00 44.88 139 GLN A N 1
ATOM 1671 C CA . GLN A 1 119 ? 8.651 41.244 -3.934 1.00 42.68 139 GLN A CA 1
ATOM 1672 C C . GLN A 1 119 ? 7.943 40.459 -2.830 1.00 41.06 139 GLN A C 1
ATOM 1673 O O . GLN A 1 119 ? 8.347 39.345 -2.470 1.00 39.05 139 GLN A O 1
ATOM 1687 N N . GLY A 1 120 ? 6.877 41.046 -2.313 1.00 42.26 140 GLY A N 1
ATOM 1688 C CA . GLY A 1 120 ? 6.065 40.406 -1.284 1.00 47.14 140 GLY A CA 1
ATOM 1689 C C . GLY A 1 120 ? 5.477 39.080 -1.735 1.00 45.88 140 GLY A C 1
ATOM 1690 O O . GLY A 1 120 ? 5.308 38.171 -0.945 1.00 46.08 140 GLY A O 1
ATOM 1694 N N . ASP A 1 121 ? 5.171 38.940 -3.027 1.00 46.21 141 ASP A N 1
ATOM 1695 C CA . ASP A 1 121 ? 4.725 37.634 -3.541 1.00 38.39 141 ASP A CA 1
ATOM 1696 C C . ASP A 1 121 ? 5.754 36.537 -3.316 1.00 37.12 141 ASP A C 1
ATOM 1697 O O . ASP A 1 121 ? 5.418 35.400 -2.913 1.00 38.19 141 ASP A O 1
ATOM 1706 N N . TYR A 1 122 ? 7.015 36.875 -3.611 1.00 36.81 142 TYR A N 1
ATOM 1707 C CA . TYR A 1 122 ? 8.115 35.928 -3.452 1.00 39.68 142 TYR A CA 1
ATOM 1708 C C . TYR A 1 122 ? 8.275 35.575 -1.938 1.00 35.70 142 TYR A C 1
ATOM 1709 O O . TYR A 1 122 ? 8.371 34.391 -1.562 1.00 34.91 142 TYR A O 1
ATOM 1727 N N A GLU A 1 123 ? 8.338 36.590 -1.089 0.53 39.79 143 GLU A N 1
ATOM 1728 N N B GLU A 1 123 ? 8.316 36.621 -1.118 0.47 39.29 143 GLU A N 1
ATOM 1729 C CA A GLU A 1 123 ? 8.546 36.345 0.332 0.53 42.71 143 GLU A CA 1
ATOM 1730 C CA B GLU A 1 123 ? 8.494 36.505 0.328 0.47 38.27 143 GLU A CA 1
ATOM 1731 C C A GLU A 1 123 ? 7.369 35.556 0.919 0.53 39.63 143 GLU A C 1
ATOM 1732 C C B GLU A 1 123 ? 7.376 35.684 0.976 0.47 39.05 143 GLU A C 1
ATOM 1733 O O A GLU A 1 123 ? 7.558 34.617 1.711 0.53 37.77 143 GLU A O 1
ATOM 1734 O O B GLU A 1 123 ? 7.621 34.877 1.888 0.47 43.78 143 GLU A O 1
ATOM 1757 N N . ASN A 1 124 ? 6.150 35.893 0.508 1.00 39.50 144 ASN A N 1
ATOM 1758 C CA . ASN A 1 124 ? 4.981 35.214 1.063 1.00 44.10 144 ASN A CA 1
ATOM 1759 C C . ASN A 1 124 ? 4.922 33.790 0.605 1.00 40.18 144 ASN A C 1
ATOM 1760 O O . ASN A 1 124 ? 4.461 32.908 1.335 1.00 36.73 144 ASN A O 1
ATOM 1771 N N . PHE A 1 125 ? 5.395 33.546 -0.609 1.00 37.65 145 PHE A N 1
ATOM 1772 C CA . PHE A 1 125 ? 5.471 32.198 -1.111 1.00 34.29 145 PHE A CA 1
ATOM 1773 C C . PHE A 1 125 ? 6.437 31.327 -0.255 1.00 33.59 145 PHE A C 1
ATOM 1774 O O . PHE A 1 125 ? 6.112 30.173 0.102 1.00 33.23 145 PHE A O 1
ATOM 1791 N N . LYS A 1 126 ? 7.598 31.861 0.097 1.00 33.49 146 LYS A N 1
ATOM 1792 C CA . LYS A 1 126 ? 8.547 31.123 0.901 1.00 36.90 146 LYS A CA 1
ATOM 1793 C C . LYS A 1 126 ? 7.959 30.874 2.260 1.00 38.25 146 LYS A C 1
ATOM 1794 O O . LYS A 1 126 ? 8.105 29.801 2.816 1.00 37.89 146 LYS A O 1
ATOM 1813 N N . LYS A 1 127 ? 7.319 31.878 2.795 1.00 37.02 147 LYS A N 1
ATOM 1814 C CA . LYS A 1 127 ? 6.671 31.699 4.114 1.00 41.66 147 LYS A CA 1
ATOM 1815 C C . LYS A 1 127 ? 5.553 30.638 4.075 1.00 41.21 147 LYS A C 1
ATOM 1816 O O . LYS A 1 127 ? 5.342 29.834 5.033 1.00 40.36 147 LYS A O 1
ATOM 1835 N N . SER A 1 128 ? 4.801 30.617 2.984 1.00 37.34 148 SER A N 1
ATOM 1836 C CA . SER A 1 128 ? 3.764 29.585 2.818 1.00 40.38 148 SER A CA 1
ATOM 1837 C C . SER A 1 128 ? 4.339 28.180 2.763 1.00 35.78 148 SER A C 1
ATOM 1838 O O . SER A 1 128 ? 3.717 27.262 3.325 1.00 37.42 148 SER A O 1
ATOM 1846 N N . LEU A 1 129 ? 5.492 28.002 2.112 1.00 32.71 149 LEU A N 1
ATOM 1847 C CA . LEU A 1 129 ? 6.166 26.687 2.068 1.00 31.86 149 LEU A CA 1
ATOM 1848 C C . LEU A 1 129 ? 6.371 26.194 3.525 1.00 35.30 149 LEU A C 1
ATOM 1849 O O . LEU A 1 129 ? 6.053 25.053 3.870 1.00 34.11 149 LEU A O 1
ATOM 1865 N N . THR A 1 130 ? 6.949 27.078 4.329 1.00 32.69 150 THR A N 1
ATOM 1866 C CA . THR A 1 130 ? 7.259 26.749 5.731 1.00 36.45 150 THR A CA 1
ATOM 1867 C C . THR A 1 130 ? 5.990 26.569 6.546 1.00 39.50 150 THR A C 1
ATOM 1868 O O . THR A 1 130 ? 5.935 25.749 7.443 1.00 41.61 150 THR A O 1
ATOM 1879 N N . SER A 1 131 ? 4.968 27.377 6.292 1.00 38.32 151 SER A N 1
ATOM 1880 C CA A SER A 1 131 ? 3.720 27.248 7.026 0.43 41.30 151 SER A CA 1
ATOM 1881 C CA B SER A 1 131 ? 3.724 27.246 7.029 0.57 41.03 151 SER A CA 1
ATOM 1882 C C . SER A 1 131 ? 3.068 25.885 6.796 1.00 40.64 151 SER A C 1
ATOM 1883 O O . SER A 1 131 ? 2.571 25.227 7.750 1.00 38.94 151 SER A O 1
ATOM 1896 N N . ILE A 1 132 ? 3.050 25.431 5.538 1.00 38.49 152 ILE A N 1
ATOM 1897 C CA . ILE A 1 132 ? 2.506 24.119 5.263 1.00 35.44 152 ILE A CA 1
ATOM 1898 C C . ILE A 1 132 ? 3.335 23.024 5.957 1.00 32.52 152 ILE A C 1
ATOM 1899 O O . ILE A 1 132 ? 2.791 22.091 6.523 1.00 34.53 152 ILE A O 1
ATOM 1915 N N . ALA A 1 133 ? 4.656 23.176 5.923 1.00 31.22 153 ALA A N 1
ATOM 1916 C CA . ALA A 1 133 ? 5.564 22.203 6.516 1.00 34.28 153 ALA A CA 1
ATOM 1917 C C . ALA A 1 133 ? 5.250 22.034 8.033 1.00 33.48 153 ALA A C 1
ATOM 1918 O O . ALA A 1 133 ? 5.265 20.931 8.592 1.00 34.67 153 ALA A O 1
ATOM 1925 N N . LEU A 1 134 ? 5.054 23.167 8.666 1.00 33.03 154 LEU A N 1
ATOM 1926 C CA . LEU A 1 134 ? 4.719 23.174 10.130 1.00 37.04 154 LEU A CA 1
ATOM 1927 C C . LEU A 1 134 ? 3.395 22.511 10.423 1.00 40.50 154 LEU A C 1
ATOM 1928 O O . LEU A 1 134 ? 3.242 21.732 11.402 1.00 42.14 154 LEU A O 1
ATOM 1944 N N A ARG A 1 135 ? 2.398 22.799 9.606 0.58 36.14 155 ARG A N 1
ATOM 1945 N N B ARG A 1 135 ? 2.415 22.827 9.585 0.42 43.55 155 ARG A N 1
ATOM 1946 C CA A ARG A 1 135 ? 1.076 22.252 9.831 0.58 47.69 155 ARG A CA 1
ATOM 1947 C CA B ARG A 1 135 ? 1.076 22.266 9.677 0.42 42.33 155 ARG A CA 1
ATOM 1948 C C A ARG A 1 135 ? 1.029 20.744 9.567 0.58 38.87 155 ARG A C 1
ATOM 1949 C C B ARG A 1 135 ? 1.060 20.755 9.570 0.42 41.59 155 ARG A C 1
ATOM 1950 O O A ARG A 1 135 ? 0.270 20.027 10.246 0.58 41.75 155 ARG A O 1
ATOM 1951 O O B ARG A 1 135 ? 0.341 20.067 10.316 0.42 39.37 155 ARG A O 1
ATOM 1992 N N . LYS A 1 136 ? 1.865 20.243 8.634 1.00 36.91 156 LYS A N 1
ATOM 1993 C CA . LYS A 1 136 ? 1.748 18.863 8.229 1.00 34.88 156 LYS A CA 1
ATOM 1994 C C . LYS A 1 136 ? 2.872 18.002 8.718 1.00 34.62 156 LYS A C 1
ATOM 1995 O O . LYS A 1 136 ? 2.976 16.812 8.366 1.00 36.68 156 LYS A O 1
ATOM 2014 N N . GLY A 1 137 ? 3.750 18.593 9.518 1.00 35.92 157 GLY A N 1
ATOM 2015 C CA . GLY A 1 137 ? 4.783 17.797 10.113 1.00 32.63 157 GLY A CA 1
ATOM 2016 C C . GLY A 1 137 ? 5.987 17.479 9.281 1.00 33.85 157 GLY A C 1
ATOM 2017 O O . GLY A 1 137 ? 6.644 16.465 9.516 1.00 35.08 157 GLY A O 1
ATOM 2021 N N . TYR A 1 138 ? 6.272 18.346 8.278 1.00 31.27 158 TYR A N 1
ATOM 2022 C CA . TYR A 1 138 ? 7.510 18.234 7.509 1.00 35.65 158 TYR A CA 1
ATOM 2023 C C . TYR A 1 138 ? 8.640 18.922 8.272 1.00 38.19 158 TYR A C 1
ATOM 2024 O O . TYR A 1 138 ? 9.159 19.955 7.844 1.00 31.68 158 TYR A O 1
ATOM 2042 N N . PHE A 1 139 ? 9.028 18.355 9.435 1.00 38.12 159 PHE A N 1
ATOM 2043 C CA . PHE A 1 139 ? 9.965 19.078 10.280 1.00 33.81 159 PHE A CA 1
ATOM 2044 C C . PHE A 1 139 ? 11.443 19.149 9.812 1.00 47.67 159 PHE A C 1
ATOM 2045 O O . PHE A 1 139 ? 12.216 19.961 10.372 1.00 40.49 159 PHE A O 1
ATOM 2062 N N . ASP A 1 140 ? 11.847 18.376 8.779 1.00 35.96 160 ASP A N 1
ATOM 2063 C CA . ASP A 1 140 ? 13.193 18.435 8.212 1.00 37.35 160 ASP A CA 1
ATOM 2064 C C . ASP A 1 140 ? 13.246 19.399 7.011 1.00 34.38 160 ASP A C 1
ATOM 2065 O O . ASP A 1 140 ? 14.211 19.432 6.288 1.00 39.78 160 ASP A O 1
ATOM 2074 N N . SER A 1 141 ? 12.181 20.150 6.830 1.00 33.74 161 SER A N 1
ATOM 2075 C CA . SER A 1 141 ? 12.019 21.116 5.720 1.00 36.18 161 SER A CA 1
ATOM 2076 C C . SER A 1 141 ? 13.198 22.044 5.594 1.00 44.14 161 SER A C 1
ATOM 2077 O O . SER A 1 141 ? 13.716 22.577 6.579 1.00 38.46 161 SER A O 1
ATOM 2085 N N . GLU A 1 142 ? 13.684 22.183 4.371 1.00 35.50 162 GLU A N 1
ATOM 2086 C CA . GLU A 1 142 ? 14.811 23.045 4.109 1.00 36.51 162 GLU A CA 1
ATOM 2087 C C . GLU A 1 142 ? 14.812 23.545 2.631 1.00 33.40 162 GLU A C 1
ATOM 2088 O O . GLU A 1 142 ? 14.214 22.957 1.766 1.00 39.06 162 GLU A O 1
ATOM 2100 N N . PHE A 1 143 ? 15.505 24.657 2.429 1.00 37.50 163 PHE A N 1
ATOM 2101 C CA . PHE A 1 143 ? 15.812 25.227 1.090 1.00 39.28 163 PHE A CA 1
ATOM 2102 C C . PHE A 1 143 ? 17.231 24.949 0.706 1.00 40.27 163 PHE A C 1
ATOM 2103 O O . PHE A 1 143 ? 18.123 25.198 1.501 1.00 44.15 163 PHE A O 1
ATOM 2120 N N . THR A 1 144 ? 17.485 24.392 -0.473 1.00 38.13 164 THR A N 1
ATOM 2121 C CA . THR A 1 144 ? 18.847 24.320 -0.962 1.00 36.75 164 THR A CA 1
ATOM 2122 C C . THR A 1 144 ? 19.107 25.491 -1.894 1.00 41.95 164 THR A C 1
ATOM 2123 O O . THR A 1 144 ? 20.254 25.812 -2.148 1.00 39.14 164 THR A O 1
ATOM 2134 N N . LYS A 1 145 ? 18.027 26.089 -2.431 1.00 37.10 165 LYS A N 1
ATOM 2135 C CA . LYS A 1 145 ? 18.124 27.358 -3.180 1.00 36.27 165 LYS 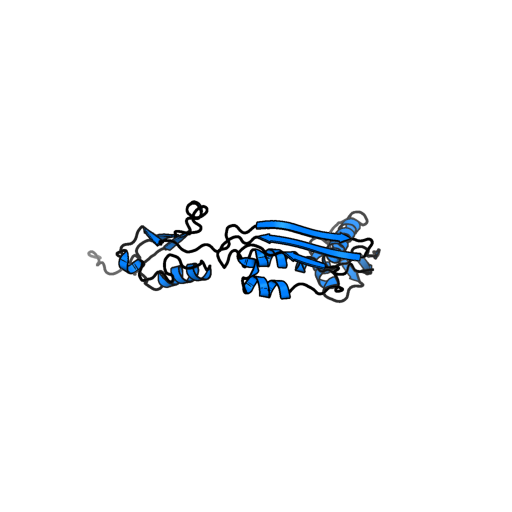A CA 1
ATOM 2136 C C . LYS A 1 145 ? 16.943 28.253 -2.803 1.00 33.41 165 LYS A C 1
ATOM 2137 O O . LYS A 1 145 ? 15.787 27.791 -2.748 1.00 31.76 165 LYS A O 1
ATOM 2156 N N . ALA A 1 146 ? 17.217 29.530 -2.574 1.00 34.47 166 ALA A N 1
ATOM 2157 C CA . ALA A 1 146 ? 16.108 30.531 -2.454 1.00 32.80 166 ALA A CA 1
ATOM 2158 C C . ALA A 1 146 ? 16.659 31.940 -2.721 1.00 32.16 166 ALA A C 1
ATOM 2159 O O . ALA A 1 146 ? 17.194 32.644 -1.836 1.00 33.40 166 ALA A O 1
ATOM 2166 N N . GLN A 1 147 ? 16.511 32.357 -3.982 1.00 32.75 167 GLN A N 1
ATOM 2167 C CA . GLN A 1 147 ? 17.049 33.599 -4.465 1.00 35.21 167 GLN A CA 1
ATOM 2168 C C . GLN A 1 147 ? 15.888 34.296 -5.212 1.00 34.25 167 GLN A C 1
ATOM 2169 O O . GLN A 1 147 ? 15.169 33.658 -5.971 1.00 36.53 167 GLN A O 1
ATOM 2183 N N . LEU A 1 148 ? 15.832 35.607 -5.089 1.00 32.88 168 LEU A N 1
ATOM 2184 C CA . LEU A 1 148 ? 15.178 36.448 -6.097 1.00 32.20 168 LEU A CA 1
ATOM 2185 C C . LEU A 1 148 ? 16.263 37.167 -6.858 1.00 32.23 168 LEU A C 1
ATOM 2186 O O . LEU A 1 148 ? 17.045 37.988 -6.318 1.00 33.74 168 LEU A O 1
ATOM 2202 N N . GLY A 1 149 ? 16.330 36.909 -8.185 1.00 30.45 169 GLY A N 1
ATOM 2203 C CA . GLY A 1 149 ? 17.359 37.522 -8.999 1.00 31.24 169 GLY A CA 1
ATOM 2204 C C . GLY A 1 149 ? 16.735 38.562 -9.927 1.00 35.26 169 GLY A C 1
ATOM 2205 O O . GLY A 1 149 ? 15.691 38.318 -10.536 1.00 34.02 169 GLY A O 1
ATOM 2209 N N . ILE A 1 150 ? 17.332 39.734 -9.917 1.00 35.09 170 ILE A N 1
ATOM 2210 C CA . ILE A 1 150 ? 16.869 40.884 -10.671 1.00 33.91 170 ILE A CA 1
ATOM 2211 C C . ILE A 1 150 ? 17.942 41.203 -11.709 1.00 32.38 170 ILE A C 1
ATOM 2212 O O . ILE A 1 150 ? 19.116 41.560 -11.441 1.00 33.91 170 ILE A O 1
ATOM 2228 N N . ALA A 1 151 ? 17.517 41.056 -12.965 1.00 37.65 171 ALA A N 1
ATOM 2229 C CA . ALA A 1 151 ? 18.366 41.456 -14.086 1.00 35.56 171 ALA A CA 1
ATOM 2230 C C . ALA A 1 151 ? 17.828 42.788 -14.573 1.00 39.12 171 ALA A C 1
ATOM 2231 O O . ALA A 1 151 ? 16.907 42.846 -15.401 1.00 36.85 171 ALA A O 1
ATOM 2238 N N A LEU A 1 152 ? 18.426 43.850 -14.068 0.46 37.00 172 LEU A N 1
ATOM 2239 N N B LEU A 1 152 ? 18.371 43.874 -14.047 0.54 37.43 172 LEU A N 1
ATOM 2240 C CA A LEU A 1 152 ? 17.892 45.168 -14.238 0.46 38.03 172 LEU A CA 1
ATOM 2241 C CA B LEU A 1 152 ? 17.818 45.181 -14.304 0.54 42.93 172 LEU A CA 1
ATOM 2242 C C A LEU A 1 152 ? 18.081 45.590 -15.691 0.46 42.55 172 LEU A C 1
ATOM 2243 C C B LEU A 1 152 ? 18.056 45.581 -15.742 0.54 40.01 172 LEU A C 1
ATOM 2244 O O A LEU A 1 152 ? 17.264 46.340 -16.197 0.46 40.86 172 LEU A O 1
ATOM 2245 O O B LEU A 1 152 ? 17.272 46.339 -16.283 0.54 47.03 172 LEU A O 1
ATOM 2276 N N . GLY A 1 153 ? 19.144 45.100 -16.342 1.00 38.82 173 GLY A N 1
ATOM 2277 C CA . GLY A 1 153 ? 19.386 45.372 -17.742 1.00 42.83 173 GLY A CA 1
ATOM 2278 C C . GLY A 1 153 ? 18.288 44.846 -18.675 1.00 41.46 173 GLY A C 1
ATOM 2279 O O . GLY A 1 153 ? 18.136 45.342 -19.818 1.00 43.79 173 GLY A O 1
ATOM 2283 N N . LEU A 1 154 ? 17.617 43.774 -18.259 1.00 37.07 174 LEU A N 1
ATOM 2284 C CA . LEU A 1 154 ? 16.440 43.204 -18.916 1.00 39.92 174 LEU A CA 1
ATOM 2285 C C . LEU A 1 154 ? 15.132 43.616 -18.363 1.00 44.74 174 LEU A C 1
ATOM 2286 O O . LEU A 1 154 ? 14.071 43.266 -18.893 1.00 43.87 174 LEU A O 1
ATOM 2302 N N . HIS A 1 155 ? 15.160 44.315 -17.241 1.00 41.10 175 HIS A N 1
ATOM 2303 C CA . HIS A 1 155 ? 13.958 44.532 -16.464 1.00 37.30 175 HIS A CA 1
ATOM 2304 C C . HIS A 1 155 ? 13.144 43.281 -16.269 1.00 43.09 175 HIS A C 1
ATOM 2305 O O . HIS A 1 155 ? 11.924 43.286 -16.427 1.00 39.80 175 HIS A O 1
ATOM 2320 N N . LYS A 1 156 ? 13.829 42.232 -15.805 1.00 37.44 176 LYS A N 1
ATOM 2321 C CA . LYS A 1 156 ? 13.157 40.966 -15.482 1.00 33.10 176 LYS A CA 1
ATOM 2322 C C . LYS A 1 156 ? 13.648 40.461 -14.122 1.00 31.73 176 LYS A C 1
ATOM 2323 O O . LYS A 1 156 ? 14.861 40.553 -13.828 1.00 35.66 176 LYS A O 1
ATOM 2342 N N . ALA A 1 157 ? 12.739 39.849 -13.443 1.00 36.94 177 ALA A N 1
ATOM 2343 C CA . ALA A 1 157 ? 13.032 39.206 -12.167 1.00 36.84 177 ALA A CA 1
ATOM 2344 C C . ALA A 1 157 ? 12.750 37.702 -12.303 1.00 35.30 177 ALA A C 1
ATOM 2345 O O . ALA A 1 157 ? 11.748 37.303 -12.970 1.00 37.17 177 ALA A O 1
ATOM 2352 N N . PHE A 1 158 ? 13.610 36.899 -11.659 1.00 33.80 178 PHE A N 1
ATOM 2353 C CA . PHE A 1 158 ? 13.531 35.469 -11.709 1.00 28.10 178 PHE A CA 1
ATOM 2354 C C . PHE A 1 158 ? 13.566 34.863 -10.264 1.00 28.60 178 PHE A C 1
ATOM 2355 O O . PHE A 1 158 ? 14.609 35.003 -9.634 1.00 32.16 178 PHE A O 1
ATOM 2372 N N . TRP A 1 159 ? 12.515 34.194 -9.890 1.00 32.39 179 TRP A N 1
ATOM 2373 C CA . TRP A 1 159 ? 12.594 33.384 -8.672 1.00 31.12 179 TRP A CA 1
ATOM 2374 C C . TRP A 1 159 ? 13.540 32.195 -8.906 1.00 33.32 179 TRP A C 1
ATOM 2375 O O . TRP A 1 159 ? 13.589 31.615 -10.020 1.00 34.67 179 TRP A O 1
ATOM 2396 N N . ASP A 1 160 ? 14.174 31.719 -7.842 1.00 30.99 180 ASP A N 1
ATOM 2397 C CA . ASP A 1 160 ? 14.839 30.449 -7.895 1.00 29.99 180 ASP A CA 1
ATOM 2398 C C . ASP A 1 160 ? 14.795 29.767 -6.518 1.00 30.41 180 ASP A C 1
ATOM 2399 O O . ASP A 1 160 ? 15.625 30.078 -5.670 1.00 34.27 180 ASP A O 1
ATOM 2408 N N . ILE A 1 161 ? 13.810 28.907 -6.379 1.00 31.60 181 ILE A N 1
ATOM 2409 C CA . ILE A 1 161 ? 13.580 28.159 -5.140 1.00 31.42 181 ILE A CA 1
ATOM 2410 C C . ILE A 1 161 ? 13.720 26.673 -5.426 1.00 33.63 181 ILE A C 1
ATOM 2411 O O . ILE A 1 161 ? 13.131 26.129 -6.395 1.00 35.21 181 ILE A O 1
ATOM 2427 N N . ASP A 1 162 ? 14.508 26.037 -4.549 1.00 33.09 182 ASP A N 1
ATOM 2428 C CA . ASP A 1 162 ? 14.683 24.606 -4.562 1.00 32.85 182 ASP A CA 1
ATOM 2429 C C . ASP A 1 162 ? 14.492 24.147 -3.099 1.00 32.28 182 ASP A C 1
ATOM 2430 O O . ASP A 1 162 ? 15.290 24.517 -2.213 1.00 32.26 182 ASP A O 1
ATOM 2439 N N . TYR A 1 163 ? 13.327 23.532 -2.891 1.00 34.80 183 TYR A N 1
ATOM 2440 C CA . TYR A 1 163 ? 12.768 23.314 -1.568 1.00 32.18 183 TYR A CA 1
ATOM 2441 C C . TYR A 1 163 ? 12.554 21.842 -1.347 1.00 31.65 183 TYR A C 1
ATOM 2442 O O . TYR A 1 163 ? 11.972 21.164 -2.171 1.00 38.85 183 TYR A O 1
ATOM 2460 N N . ASN A 1 164 ? 13.049 21.342 -0.210 1.00 32.35 184 ASN A N 1
ATOM 2461 C CA . ASN A 1 164 ? 12.936 19.944 0.127 1.00 35.71 184 ASN A CA 1
ATOM 2462 C C . ASN A 1 164 ? 12.206 19.825 1.440 1.00 37.09 184 ASN A C 1
ATOM 2463 O O . ASN A 1 164 ? 12.719 20.261 2.494 1.00 32.30 184 ASN A O 1
ATOM 2474 N N . SER A 1 165 ? 10.989 19.298 1.385 1.00 34.74 185 SER A N 1
ATOM 2475 C CA . SER A 1 165 ? 10.161 19.220 2.621 1.00 35.36 185 SER A CA 1
ATOM 2476 C C . SER A 1 165 ? 10.651 18.088 3.554 1.00 31.37 185 SER A C 1
ATOM 2477 O O . SER A 1 165 ? 10.230 18.014 4.721 1.00 34.74 185 SER A O 1
ATOM 2485 N N . GLY A 1 166 ? 11.420 17.156 3.001 1.00 34.13 186 GLY A N 1
ATOM 2486 C CA . GLY A 1 166 ? 11.637 15.858 3.603 1.00 39.31 186 GLY A CA 1
ATOM 2487 C C . GLY A 1 166 ? 10.336 15.049 3.704 1.00 46.54 186 GLY A C 1
ATOM 2488 O O . GLY A 1 166 ? 9.385 15.275 2.937 1.00 37.00 186 GLY A O 1
ATOM 2492 N N . GLU A 1 167 ? 10.285 14.165 4.687 1.00 39.20 187 GLU A N 1
ATOM 2493 C CA . GLU A 1 167 ? 9.171 13.258 4.941 1.00 36.79 187 GLU A CA 1
ATOM 2494 C C . GLU A 1 167 ? 8.235 13.779 6.000 1.00 41.04 187 GLU A C 1
ATOM 2495 O O . GLU A 1 167 ? 8.647 14.540 6.904 1.00 37.11 187 GLU A O 1
ATOM 2507 N N . ARG A 1 168 ? 6.963 13.404 5.925 1.00 40.37 188 ARG A N 1
ATOM 2508 C CA . ARG A 1 168 ? 6.060 13.846 6.997 1.00 39.54 188 ARG A CA 1
ATOM 2509 C C . ARG A 1 168 ? 6.300 13.013 8.212 1.00 41.56 188 ARG A C 1
ATOM 2510 O O . ARG A 1 168 ? 6.342 11.800 8.131 1.00 41.70 188 ARG A O 1
ATOM 2531 N N . TYR A 1 169 ? 6.449 13.675 9.337 1.00 41.72 189 TYR A N 1
ATOM 2532 C CA . TYR A 1 169 ? 6.594 12.973 10.616 1.00 41.41 189 TYR A CA 1
ATOM 2533 C C . TYR A 1 169 ? 5.277 12.316 10.992 1.00 41.50 189 TYR A C 1
ATOM 2534 O O . TYR A 1 169 ? 4.221 12.739 10.523 1.00 39.22 189 TYR A O 1
ATOM 2552 N N . ARG A 1 170 ? 5.362 11.240 11.765 1.00 43.62 190 ARG A N 1
ATOM 2553 C CA . ARG A 1 170 ? 4.177 10.598 12.276 1.00 39.64 190 ARG A CA 1
ATOM 2554 C C . ARG A 1 170 ? 4.135 10.729 13.832 1.00 43.33 190 ARG A C 1
ATOM 2555 O O . ARG A 1 170 ? 5.155 10.775 14.489 1.00 40.55 190 ARG A O 1
ATOM 2576 N N . PHE A 1 171 ? 2.944 10.722 14.374 1.00 42.99 191 PHE A N 1
ATOM 2577 C CA . PHE A 1 171 ? 2.802 10.697 15.851 1.00 41.55 191 PHE A CA 1
ATOM 2578 C C . PHE A 1 171 ? 3.342 9.396 16.449 1.00 41.72 191 PHE A C 1
ATOM 2579 O O . PHE A 1 171 ? 3.171 8.250 15.921 1.00 46.38 191 PHE A O 1
ATOM 2596 N N . GLY A 1 172 ? 3.998 9.553 17.595 1.00 40.44 192 GLY A N 1
ATOM 2597 C CA . GLY A 1 172 ? 4.369 8.420 18.380 1.00 40.70 192 GLY A CA 1
ATOM 2598 C C . GLY A 1 172 ? 3.366 8.190 19.553 1.00 45.67 192 GLY A C 1
ATOM 2599 O O . GLY A 1 172 ? 2.214 8.516 19.478 1.00 43.94 192 GLY A O 1
ATOM 2603 N N . HIS A 1 173 ? 3.866 7.616 20.615 1.00 43.67 193 HIS A N 1
ATOM 2604 C CA . HIS A 1 173 ? 3.098 7.358 21.849 1.00 39.89 193 HIS A CA 1
ATOM 2605 C C . HIS A 1 173 ? 2.978 8.629 22.681 1.00 42.11 193 HIS A C 1
ATOM 2606 O O . HIS A 1 173 ? 3.899 9.473 22.705 1.00 38.20 193 HIS A O 1
ATOM 2621 N N . VAL A 1 174 ? 1.830 8.797 23.338 1.00 43.22 194 VAL A N 1
ATOM 2622 C CA . VAL A 1 174 ? 1.616 9.898 24.261 1.00 40.44 194 VAL A CA 1
ATOM 2623 C C . VAL A 1 174 ? 1.766 9.353 25.692 1.00 38.86 194 VAL A C 1
ATOM 2624 O O . VAL A 1 174 ? 1.009 8.463 26.099 1.00 42.60 194 VAL A O 1
ATOM 2637 N N . THR A 1 175 ? 2.756 9.873 26.417 1.00 40.34 195 THR A N 1
ATOM 2638 C CA . THR A 1 175 ? 2.993 9.543 27.822 1.00 46.65 195 THR A CA 1
ATOM 2639 C C . THR A 1 175 ? 2.442 10.663 28.693 1.00 39.62 195 THR A C 1
ATOM 2640 O O . THR A 1 175 ? 2.786 11.841 28.493 1.00 41.09 195 THR A O 1
ATOM 2651 N N . PHE A 1 176 ? 1.606 10.278 29.638 1.00 40.11 196 PHE A N 1
ATOM 2652 C CA . PHE A 1 176 ? 1.000 11.194 30.577 1.00 37.86 196 PHE A CA 1
ATOM 2653 C C . PHE A 1 176 ? 1.696 11.104 31.942 1.00 45.71 196 PHE A C 1
ATOM 2654 O O . PHE A 1 176 ? 2.100 10.031 32.370 1.00 47.20 196 PHE A O 1
ATOM 2671 N N . GLU A 1 177 ? 1.825 12.254 32.602 1.00 42.20 197 GLU A N 1
ATOM 2672 C CA . GLU A 1 177 ? 2.472 12.356 33.920 1.00 43.70 197 GLU A CA 1
ATOM 2673 C C . GLU A 1 177 ? 1.588 13.259 34.800 1.00 43.81 197 GLU A C 1
ATOM 2674 O O . GLU A 1 177 ? 1.041 14.279 34.329 1.00 38.97 197 GLU A O 1
ATOM 2686 N N . GLY A 1 178 ? 1.447 12.878 36.052 1.00 45.85 198 GLY A N 1
ATOM 2687 C CA . GLY A 1 178 ? 0.793 13.731 37.015 1.00 41.83 198 GLY A CA 1
ATOM 2688 C C . GLY A 1 178 ? -0.669 13.451 37.172 1.00 41.60 198 GLY A C 1
ATOM 2689 O O . GLY A 1 178 ? -1.325 14.083 37.993 1.00 40.39 198 GLY A O 1
ATOM 2693 N N . SER A 1 179 ? -1.187 12.488 36.429 1.00 38.70 199 SER A N 1
ATOM 2694 C CA . SER A 1 179 ? -2.613 12.231 36.374 1.00 40.44 199 SER A CA 1
ATOM 2695 C C . SER A 1 179 ? -3.181 11.459 37.589 1.00 41.71 199 SER A C 1
ATOM 2696 O O . SER A 1 179 ? -2.527 10.505 38.047 1.00 44.75 199 SER A O 1
ATOM 2704 N N . GLN A 1 180 ? -4.407 11.802 38.023 1.00 39.78 200 GLN A N 1
ATOM 2705 C CA . GLN A 1 180 ? -5.139 10.986 39.022 1.00 39.35 200 GLN A CA 1
ATOM 2706 C C . GLN A 1 180 ? -5.968 9.953 38.288 1.00 41.40 200 GLN A C 1
ATOM 2707 O O . GLN A 1 180 ? -6.502 9.045 38.860 1.00 39.92 200 GLN A O 1
ATOM 2721 N N . ILE A 1 181 ? -6.092 10.135 36.971 1.00 36.94 201 ILE A N 1
ATOM 2722 C CA . ILE A 1 181 ? -6.835 9.221 36.097 1.00 37.36 201 ILE A CA 1
ATOM 2723 C C . ILE A 1 181 ? -5.943 8.105 35.551 1.00 37.73 201 ILE A C 1
ATOM 2724 O O . ILE A 1 181 ? -4.846 8.388 35.103 1.00 43.09 201 ILE A O 1
ATOM 2740 N N . ARG A 1 182 ? -6.439 6.881 35.492 1.00 37.90 202 ARG A N 1
ATOM 2741 C CA . ARG A 1 182 ? -5.676 5.781 35.008 1.00 37.63 202 ARG A CA 1
ATOM 2742 C C . ARG A 1 182 ? -5.378 5.967 33.500 1.00 46.56 202 ARG A C 1
ATOM 2743 O O . ARG A 1 182 ? -6.161 6.555 32.748 1.00 38.95 202 ARG A O 1
ATOM 2764 N N . ASP A 1 183 ? -4.233 5.455 33.111 1.00 43.15 203 ASP A N 1
ATOM 2765 C CA . ASP A 1 183 ? -3.681 5.765 31.787 1.00 43.66 203 ASP A CA 1
ATOM 2766 C C . ASP A 1 183 ? -4.599 5.320 30.635 1.00 43.24 203 ASP A C 1
ATOM 2767 O O . ASP A 1 183 ? -4.746 6.046 29.628 1.00 42.22 203 ASP A O 1
ATOM 2776 N N . GLU A 1 184 ? -5.239 4.158 30.766 1.00 40.78 204 GLU A N 1
ATOM 2777 C CA . GLU A 1 184 ? -6.067 3.685 29.655 1.00 52.64 204 GLU A CA 1
ATOM 2778 C C . GLU A 1 184 ? -7.213 4.671 29.335 1.00 46.82 204 GLU A C 1
ATOM 2779 O O . GLU A 1 184 ? -7.586 4.825 28.187 1.00 47.86 204 GLU A O 1
ATOM 2791 N N . TYR A 1 185 ? -7.673 5.427 30.323 1.00 42.11 205 TYR A N 1
ATOM 2792 C CA . TYR A 1 185 ? -8.732 6.402 30.110 1.00 44.30 205 TYR A CA 1
ATOM 2793 C C . TYR A 1 185 ? -8.179 7.646 29.389 1.00 42.82 205 TYR A C 1
ATOM 2794 O O . TYR A 1 185 ? -8.889 8.280 28.638 1.00 43.52 205 TYR A O 1
ATOM 2812 N N . LEU A 1 186 ? -6.940 8.028 29.663 1.00 41.02 206 LEU A N 1
ATOM 2813 C CA . LEU A 1 186 ? -6.319 9.131 28.953 1.00 40.11 206 LEU A CA 1
ATOM 2814 C C . LEU A 1 186 ? -6.042 8.768 27.505 1.00 41.18 206 LEU A C 1
ATOM 2815 O O . LEU A 1 186 ? -6.224 9.597 26.596 1.00 40.68 206 LEU A O 1
ATOM 2831 N N . GLN A 1 187 ? -5.529 7.560 27.298 1.00 39.58 207 GLN A N 1
ATOM 2832 C CA . GLN A 1 187 ? -5.177 7.111 25.952 1.00 41.97 207 GLN A CA 1
ATOM 2833 C C . GLN A 1 187 ? -6.414 7.139 25.043 1.00 49.00 207 GLN A C 1
ATOM 2834 O O . GLN A 1 187 ? -6.312 7.416 23.841 1.00 43.61 207 GLN A O 1
ATOM 2848 N N A ASN A 1 188 ? -7.562 6.778 25.619 0.48 41.94 208 ASN A N 1
ATOM 2849 N N B ASN A 1 188 ? -7.567 6.808 25.621 0.52 44.77 208 ASN A N 1
ATOM 2850 C CA A ASN A 1 188 ? -8.836 6.778 24.907 0.48 47.89 208 ASN A CA 1
ATOM 2851 C CA B ASN A 1 188 ? -8.835 6.803 24.899 0.52 48.21 208 ASN A CA 1
ATOM 2852 C C A ASN A 1 188 ? -9.211 8.176 24.385 0.48 41.67 208 ASN A C 1
ATOM 2853 C C B ASN A 1 188 ? -9.216 8.188 24.381 0.52 40.56 208 ASN A C 1
ATOM 2854 O O A ASN A 1 188 ? -9.993 8.277 23.445 0.48 50.39 208 ASN A O 1
ATOM 2855 O O B ASN A 1 188 ? -9.988 8.296 23.434 0.52 51.27 208 ASN A O 1
ATOM 2876 N N . LEU A 1 189 ? -8.650 9.227 24.980 1.00 39.78 209 LEU A N 1
ATOM 2877 C CA . LEU A 1 189 ? -8.954 10.589 24.556 1.00 39.66 209 LEU A CA 1
ATOM 2878 C C . LEU A 1 189 ? -8.055 11.052 23.384 1.00 44.83 209 LEU A C 1
ATOM 2879 O O . LEU A 1 189 ? -8.312 12.108 22.816 1.00 46.03 209 LEU A O 1
ATOM 2895 N N . VAL A 1 190 ? -6.955 10.345 23.128 1.00 43.12 210 VAL A N 1
ATOM 2896 C CA . VAL A 1 190 ? -5.986 10.835 22.146 1.00 34.59 210 VAL A CA 1
ATOM 2897 C C . VAL A 1 190 ? -6.641 10.748 20.752 1.00 38.91 210 VAL A C 1
ATOM 2898 O O . VAL A 1 190 ? -7.085 9.711 20.359 1.00 41.73 210 VAL A O 1
ATOM 2911 N N . PRO A 1 191 ? -6.648 11.865 19.994 1.00 40.28 211 PRO A N 1
ATOM 2912 C CA . PRO A 1 191 ? -7.476 11.894 18.772 1.00 38.03 211 PRO A CA 1
ATOM 2913 C C . PRO A 1 191 ? -6.739 11.373 17.530 1.00 50.52 211 PRO A C 1
ATOM 2914 O O . PRO A 1 191 ? -7.192 11.690 16.448 1.00 55.73 211 PRO A O 1
ATOM 2925 N N . PHE A 1 1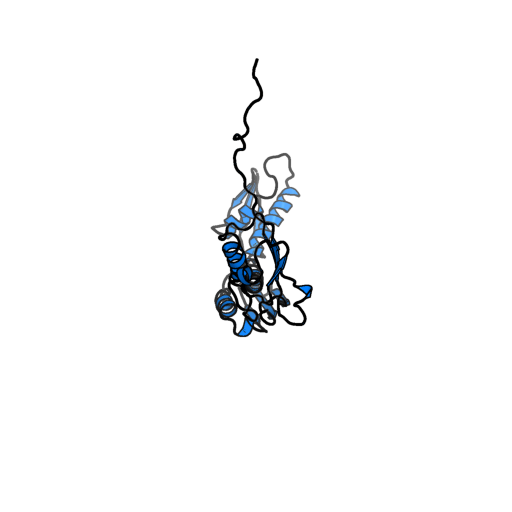92 ? -5.669 10.595 17.691 1.00 44.56 212 PHE A N 1
ATOM 2926 C CA . PHE A 1 192 ? -4.960 9.973 16.564 1.00 43.66 212 PHE A CA 1
ATOM 2927 C C . PHE A 1 192 ? -4.488 8.615 17.063 1.00 51.09 212 PHE A C 1
ATOM 2928 O O . PHE A 1 192 ? -4.476 8.399 18.269 1.00 46.97 212 PHE A O 1
ATOM 2945 N N . LYS A 1 193 ? -4.086 7.738 16.156 1.00 47.00 213 LYS A N 1
ATOM 2946 C CA . LYS A 1 193 ? -3.366 6.504 16.489 1.00 52.99 213 LYS A CA 1
ATOM 2947 C C . LYS A 1 193 ? -1.882 6.747 16.308 1.00 57.41 213 LYS A C 1
ATOM 2948 O O . LYS A 1 193 ? -1.483 7.532 15.427 1.00 49.20 213 LYS A O 1
ATOM 2967 N N . GLU A 1 194 ? -1.069 6.070 17.116 1.00 49.68 214 GLU A N 1
ATOM 2968 C CA . GLU A 1 194 ? 0.368 6.042 16.909 1.00 54.16 214 GLU A CA 1
ATOM 2969 C C . GLU A 1 194 ? 0.637 5.622 15.468 1.00 51.34 214 GLU A C 1
ATOM 2970 O O . GLU A 1 194 ? 0.071 4.637 14.993 1.00 55.14 214 GLU A O 1
ATOM 2982 N N . GLY A 1 195 ? 1.498 6.362 14.758 1.00 49.35 215 GLY A N 1
ATOM 2983 C CA . GLY A 1 195 ? 1.825 5.994 13.394 1.00 53.81 215 GLY A CA 1
ATOM 2984 C C . GLY A 1 195 ? 1.067 6.865 12.418 1.00 56.26 215 GLY A C 1
ATOM 2985 O O . GLY A 1 195 ? 1.416 6.906 11.231 1.00 56.31 215 GLY A O 1
ATOM 2989 N N . ASP A 1 196 ? 0.038 7.588 12.871 1.00 48.92 216 ASP A N 1
ATOM 2990 C CA . ASP A 1 196 ? -0.612 8.572 11.951 1.00 46.30 216 ASP A CA 1
ATOM 2991 C C . ASP A 1 196 ? 0.301 9.741 11.581 1.00 46.03 216 ASP A C 1
ATOM 2992 O O . ASP A 1 196 ? 1.027 10.270 12.440 1.00 44.04 216 ASP A O 1
ATOM 3001 N N . GLU A 1 197 ? 0.231 10.204 10.326 1.00 43.90 217 GLU A N 1
ATOM 3002 C CA . GLU A 1 197 ? 0.913 11.440 9.976 1.00 44.05 217 GLU A CA 1
ATOM 3003 C C . GLU A 1 197 ? 0.433 12.617 10.804 1.00 44.46 217 GLU A C 1
ATOM 3004 O O . GLU A 1 197 ? -0.762 12.819 11.019 1.00 45.47 217 GLU A O 1
ATOM 3016 N N . TYR A 1 198 ? 1.402 13.370 11.245 1.00 38.50 218 TYR A N 1
ATOM 3017 C CA . TYR A 1 198 ? 1.230 14.608 11.979 1.00 40.89 218 TYR A CA 1
ATOM 3018 C C . TYR A 1 198 ? 0.392 15.675 11.294 1.00 53.13 218 TYR A C 1
ATOM 3019 O O . TYR A 1 198 ? 0.495 15.976 10.115 1.00 43.05 218 TYR A O 1
ATOM 3037 N N . GLU A 1 199 ? -0.488 16.243 12.095 1.00 36.05 219 GLU A N 1
ATOM 3038 C CA . GLU A 1 199 ? -1.207 17.432 11.768 1.00 33.78 219 GLU A CA 1
ATOM 3039 C C . GLU A 1 199 ? -1.285 18.323 12.962 1.00 45.72 219 GLU A C 1
ATOM 3040 O O . GLU A 1 199 ? -1.600 17.831 14.053 1.00 41.15 219 GLU A O 1
ATOM 3052 N N . SER A 1 200 ? -0.981 19.608 12.791 1.00 36.10 220 SER A N 1
ATOM 3053 C CA . SER A 1 200 ? -0.958 20.558 13.922 1.00 35.40 220 SER A CA 1
ATOM 3054 C C . SER A 1 200 ? -2.338 20.645 14.631 1.00 39.00 220 SER A C 1
ATOM 3055 O O . SER A 1 200 ? -2.411 20.728 15.911 1.00 36.91 220 SER A O 1
ATOM 3063 N N . LYS A 1 201 ? -3.407 20.520 13.871 1.00 35.21 221 LYS A N 1
ATOM 3064 C CA . LYS A 1 201 ? -4.731 20.660 14.430 1.00 43.58 221 LYS A CA 1
ATOM 3065 C C . LYS A 1 201 ? -5.005 19.513 15.438 1.00 39.95 221 LYS A C 1
ATOM 3066 O O . LYS A 1 201 ? -5.879 19.656 16.327 1.00 39.70 221 LYS A O 1
ATOM 3085 N N . ASP A 1 202 ? -4.269 18.404 15.324 1.00 35.51 222 ASP A N 1
ATOM 3086 C CA . ASP A 1 202 ? -4.454 17.276 16.241 1.00 37.29 222 ASP A CA 1
ATOM 3087 C C . ASP A 1 202 ? -3.946 17.608 17.645 1.00 39.54 222 ASP A C 1
ATOM 3088 O O . ASP A 1 202 ? -4.458 17.053 18.643 1.00 36.62 222 ASP A O 1
ATOM 3097 N N . LEU A 1 203 ? -2.972 18.501 17.740 1.00 35.96 223 LEU A N 1
ATOM 3098 C CA . LEU A 1 203 ? -2.491 18.947 19.035 1.00 36.98 223 LEU A CA 1
ATOM 3099 C C . LEU A 1 203 ? -3.529 19.810 19.689 1.00 39.36 223 LEU A C 1
ATOM 3100 O O . LEU A 1 203 ? -3.669 19.773 20.915 1.00 35.76 223 LEU A O 1
ATOM 3116 N N . ALA A 1 204 ? -4.225 20.613 18.901 1.00 36.24 224 ALA A N 1
ATOM 3117 C CA . ALA A 1 204 ? -5.299 21.435 19.417 1.00 36.16 224 ALA A CA 1
ATOM 3118 C C . ALA A 1 204 ? -6.457 20.518 19.900 1.00 32.73 224 ALA A C 1
ATOM 3119 O O . ALA A 1 204 ? -7.058 20.764 20.964 1.00 35.44 224 ALA A O 1
ATOM 3126 N N . GLU A 1 205 ? -6.762 19.481 19.111 1.00 36.16 225 GLU A N 1
ATOM 3127 C CA . GLU A 1 205 ? -7.869 18.595 19.448 1.00 37.60 225 GLU A CA 1
ATOM 3128 C C . GLU A 1 205 ? -7.513 17.798 20.726 1.00 31.01 225 GLU A C 1
ATOM 3129 O O . GLU A 1 205 ? -8.387 17.536 21.545 1.00 33.43 225 GLU A O 1
ATOM 3141 N N . LEU A 1 206 ? -6.243 17.390 20.867 1.00 31.02 226 LEU A N 1
ATOM 3142 C CA . LEU A 1 206 ? -5.824 16.664 22.056 1.00 35.84 226 LEU A CA 1
ATOM 3143 C C . LEU A 1 206 ? -6.039 17.586 23.276 1.00 33.80 226 LEU A C 1
ATOM 3144 O O . LEU A 1 206 ? -6.565 17.138 24.331 1.00 32.41 226 LEU A O 1
ATOM 3160 N N . ASN A 1 207 ? -5.641 18.859 23.144 1.00 35.25 227 ASN A N 1
ATOM 3161 C CA . ASN A 1 207 ? -5.900 19.812 24.237 1.00 35.37 227 ASN A CA 1
ATOM 3162 C C . ASN A 1 207 ? -7.383 19.940 24.568 1.00 37.13 227 ASN A C 1
ATOM 3163 O O . ASN A 1 207 ? -7.775 19.929 25.758 1.00 32.61 227 ASN A O 1
ATOM 3174 N N . ARG A 1 208 ? -8.208 20.062 23.545 1.00 32.51 228 ARG A N 1
ATOM 3175 C CA . ARG A 1 208 ? -9.614 20.208 23.699 1.00 31.87 228 ARG A CA 1
ATOM 3176 C C . ARG A 1 208 ? -10.271 18.992 24.365 1.00 31.12 228 ARG A C 1
ATOM 3177 O O . ARG A 1 208 ? -11.065 19.117 25.271 1.00 37.54 228 ARG A O 1
ATOM 3198 N N . ARG A 1 209 ? -9.866 17.804 23.957 1.00 32.16 229 ARG A N 1
ATOM 3199 C CA . ARG A 1 209 ? -10.408 16.600 24.570 1.00 31.06 229 ARG A CA 1
ATOM 3200 C C . ARG A 1 209 ? -10.015 16.483 26.042 1.00 32.15 229 ARG A C 1
ATOM 3201 O O . ARG A 1 209 ? -10.861 16.139 26.849 1.00 34.29 229 ARG A O 1
ATOM 3222 N N . LEU A 1 210 ? -8.785 16.819 26.384 1.00 32.21 230 LEU A N 1
ATOM 3223 C CA . LEU A 1 210 ? -8.360 16.765 27.785 1.00 33.52 230 LEU A CA 1
ATOM 3224 C C . LEU A 1 210 ? -9.131 17.807 28.628 1.00 33.45 230 LEU A C 1
ATOM 3225 O O . LEU A 1 210 ? -9.589 17.542 29.775 1.00 30.86 230 LEU A O 1
ATOM 3241 N N A SER A 1 211 ? -9.330 18.997 28.070 0.39 30.50 231 SER A N 1
ATOM 3242 N N B SER A 1 211 ? -9.302 18.955 28.016 0.61 35.68 231 SER A N 1
ATOM 3243 C CA A SER A 1 211 ? -10.042 20.047 28.799 0.39 43.26 231 SER A CA 1
ATOM 3244 C CA B SER A 1 211 ? -10.005 20.039 28.632 0.61 35.60 231 SER A CA 1
ATOM 3245 C C A SER A 1 211 ? -11.522 19.717 28.963 0.39 36.56 231 SER A C 1
ATOM 3246 C C B SER A 1 211 ? -11.473 19.703 28.932 0.61 38.74 231 SER A C 1
ATOM 3247 O O A SER A 1 211 ? -12.128 20.061 29.988 0.39 39.04 231 SER A O 1
ATOM 3248 O O B SER A 1 211 ? -12.009 19.992 30.020 0.61 33.82 231 SER A O 1
ATOM 3263 N N . ALA A 1 212 ? -12.116 19.020 27.987 1.00 33.10 232 ALA A N 1
ATOM 3264 C CA . ALA A 1 212 ? -13.557 18.742 28.076 1.00 34.70 232 ALA A CA 1
ATOM 3265 C C . ALA A 1 212 ? -13.898 17.808 29.236 1.00 34.73 232 ALA A C 1
ATOM 3266 O O . ALA A 1 212 ? -14.998 17.793 29.725 1.00 36.13 232 ALA A O 1
ATOM 3273 N N . THR A 1 213 ? -12.916 17.090 29.749 1.00 33.64 233 THR A N 1
ATOM 3274 C CA . THR A 1 213 ? -13.178 16.118 30.828 1.00 39.77 233 THR A CA 1
ATOM 3275 C C . THR A 1 213 ? -13.364 16.834 32.170 1.00 34.01 233 THR A C 1
ATOM 3276 O O . THR A 1 213 ? -14.021 16.330 33.090 1.00 34.65 233 THR A O 1
ATOM 3287 N N . GLY A 1 214 ? -12.772 18.026 32.296 1.00 33.97 234 GLY A N 1
ATOM 3288 C CA . GLY A 1 214 ? -12.807 18.720 33.595 1.00 34.81 234 GLY A CA 1
ATOM 3289 C C . GLY A 1 214 ? -11.988 17.990 34.653 1.00 34.78 234 GLY A C 1
ATOM 3290 O O . GLY A 1 214 ? -12.055 18.324 35.895 1.00 35.68 234 GLY A O 1
ATOM 3294 N N . TRP A 1 215 ? -11.150 17.057 34.223 1.00 34.42 235 TRP A N 1
ATOM 3295 C CA . TRP A 1 215 ? -10.312 16.324 35.157 1.00 35.36 235 TRP A CA 1
ATOM 3296 C C . TRP A 1 215 ? -9.106 17.105 35.670 1.00 38.10 235 TRP A C 1
ATOM 3297 O O . TRP A 1 215 ? -8.507 16.731 36.697 1.00 38.68 235 TRP A O 1
ATOM 3318 N N . PHE A 1 216 ? -8.701 18.165 34.966 1.00 32.80 236 PHE A N 1
ATOM 3319 C CA . PHE A 1 216 ? -7.393 18.795 35.211 1.00 33.00 236 PHE A CA 1
ATOM 3320 C C . PHE A 1 216 ? -7.498 20.259 35.466 1.00 39.25 236 PHE A C 1
ATOM 3321 O O . PHE A 1 216 ? -8.376 20.896 34.899 1.00 39.01 236 PHE A O 1
ATOM 3338 N N . ASN A 1 217 ? -6.583 20.774 36.318 1.00 38.64 237 ASN A N 1
ATOM 3339 C CA . ASN A 1 217 ? -6.273 22.203 36.461 1.00 37.05 237 ASN A CA 1
ATOM 3340 C C . ASN A 1 217 ? -5.316 22.789 35.456 1.00 36.68 237 ASN A C 1
ATOM 3341 O O . ASN A 1 217 ? -5.324 23.984 35.180 1.00 40.72 237 ASN A O 1
ATOM 3352 N N . SER A 1 218 ? -4.499 21.917 34.886 1.00 35.58 238 SER A N 1
ATOM 3353 C CA A SER A 1 218 ? -3.463 22.320 33.947 0.47 36.20 238 SER A CA 1
ATOM 3354 C CA B SER A 1 218 ? -3.440 22.322 33.972 0.53 38.24 238 SER A CA 1
ATOM 3355 C C . SER A 1 218 ? -3.071 21.118 33.132 1.00 38.08 238 SER A C 1
ATOM 3356 O O . SER A 1 218 ? -3.094 19.996 33.599 1.00 35.17 238 SER A O 1
ATOM 3369 N N . VAL A 1 219 ? -2.722 21.391 31.882 1.00 34.05 239 VAL A N 1
ATOM 3370 C CA . VAL A 1 219 ? -2.303 20.395 30.953 1.00 32.06 239 VAL A CA 1
ATOM 3371 C C . VAL A 1 219 ? -1.193 21.109 30.156 1.00 33.87 239 VAL A C 1
ATOM 3372 O O . VAL A 1 219 ? -1.380 22.256 29.726 1.00 36.00 239 VAL A O 1
ATOM 3385 N N . VAL A 1 220 ? -0.046 20.449 30.049 1.00 34.40 240 VAL A N 1
ATOM 3386 C CA . VAL A 1 220 ? 1.085 20.913 29.186 1.00 31.76 240 VAL A CA 1
ATOM 3387 C C . VAL A 1 220 ? 1.503 19.736 28.310 1.00 32.34 240 VAL A C 1
ATOM 3388 O O . VAL A 1 220 ? 1.966 18.727 28.823 1.00 38.44 240 VAL A O 1
ATOM 3401 N N . VAL A 1 221 ? 1.308 19.876 27.010 1.00 31.36 241 VAL A N 1
ATOM 3402 C CA . VAL A 1 221 ? 1.621 18.802 26.075 1.00 31.48 241 VAL A CA 1
ATOM 3403 C C . VAL A 1 221 ? 2.838 19.286 25.203 1.00 34.03 241 VAL A C 1
ATOM 3404 O O . VAL A 1 221 ? 2.795 20.347 24.554 1.00 35.21 241 VAL A O 1
ATOM 3417 N N . ALA A 1 222 ? 3.936 18.544 25.352 1.00 36.45 242 ALA A N 1
ATOM 3418 C CA . ALA A 1 222 ? 5.243 18.878 24.770 1.00 38.15 242 ALA A CA 1
ATOM 3419 C C . ALA A 1 222 ? 5.660 17.737 23.769 1.00 31.54 242 ALA A C 1
ATOM 3420 O O . ALA A 1 222 ? 5.923 16.578 24.231 1.00 37.46 242 ALA A O 1
ATOM 3427 N N . PRO A 1 223 ? 5.763 18.074 22.517 1.00 37.88 243 PRO A N 1
ATOM 3428 C CA . PRO A 1 223 ? 6.342 17.127 21.519 1.00 43.31 243 PRO A CA 1
ATOM 3429 C C . PRO A 1 223 ? 7.802 16.899 21.813 1.00 43.80 243 PRO A C 1
ATOM 3430 O O . PRO A 1 223 ? 8.503 17.825 22.170 1.00 47.86 243 PRO A O 1
ATOM 3441 N N . GLN A 1 224 ? 8.256 15.660 21.770 1.00 37.94 244 GLN A N 1
ATOM 3442 C CA . GLN A 1 224 ? 9.635 15.348 22.136 1.00 37.31 244 GLN A CA 1
ATOM 3443 C C . GLN A 1 224 ? 10.478 15.280 20.805 1.00 58.91 244 GLN A C 1
ATOM 3444 O O . GLN A 1 224 ? 10.726 14.197 20.305 1.00 50.40 244 GLN A O 1
ATOM 3458 N N . PHE A 1 225 ? 10.865 16.421 20.237 1.00 67.50 245 PHE A N 1
ATOM 3459 C CA . PHE A 1 225 ? 11.476 16.442 18.881 1.00 66.38 245 PHE A CA 1
ATOM 3460 C C . PHE A 1 225 ? 12.852 15.784 18.756 1.00 82.13 245 PHE A C 1
ATOM 3461 O O . PHE A 1 225 ? 13.212 15.315 17.677 1.00 85.34 245 PHE A O 1
ATOM 3478 N N . ASP A 1 226 ? 13.593 15.737 19.853 1.00 72.78 246 ASP A N 1
ATOM 3479 C CA . ASP A 1 226 ? 14.941 15.150 19.930 1.00 97.10 246 ASP A CA 1
ATOM 3480 C C . ASP A 1 226 ? 14.917 13.613 19.982 1.00 129.22 246 ASP A C 1
ATOM 3481 O O . ASP A 1 226 ? 15.942 12.910 20.114 1.00 76.17 246 ASP A O 1
ATOM 3490 N N . LYS A 1 227 ? 13.696 13.121 19.954 1.00 74.24 247 LYS A N 1
ATOM 3491 C CA . LYS A 1 227 ? 13.375 11.722 19.924 1.00 88.78 247 LYS A CA 1
ATOM 3492 C C . LYS A 1 227 ? 12.879 11.301 18.572 1.00 114.65 247 LYS A C 1
ATOM 3493 O O . LYS A 1 227 ? 12.426 10.150 18.418 1.00 64.36 247 LYS A O 1
ATOM 3512 N N . ALA A 1 228 ? 12.898 12.242 17.625 1.00 66.26 248 ALA A N 1
ATOM 3513 C CA . ALA A 1 228 ? 12.123 12.087 16.428 1.00 76.65 248 ALA A CA 1
ATOM 3514 C C . ALA A 1 228 ? 12.953 12.272 15.181 1.00 68.33 248 ALA A C 1
ATOM 3515 O O . ALA A 1 228 ? 12.490 11.949 14.130 1.00 61.04 248 ALA A O 1
ATOM 3522 N N . ARG A 1 229 ? 14.163 12.794 15.272 1.00 53.50 249 ARG A N 1
ATOM 3523 C CA . ARG A 1 229 ? 14.868 13.158 14.071 1.00 59.44 249 ARG A CA 1
ATOM 3524 C C . ARG A 1 229 ? 15.357 11.904 13.318 1.00 64.67 249 ARG A C 1
ATOM 3525 O O . ARG A 1 229 ? 15.445 11.919 12.082 1.00 60.56 249 ARG A O 1
ATOM 3546 N N . GLU A 1 230 ? 15.650 10.829 14.036 1.00 66.20 250 GLU A N 1
ATOM 3547 C CA . GLU A 1 230 ? 16.147 9.600 13.389 1.00 68.99 250 GLU A CA 1
ATOM 3548 C C . GLU A 1 230 ? 14.982 8.769 12.909 1.00 73.72 250 GLU A C 1
ATOM 3549 O O . GLU A 1 230 ? 15.063 8.089 11.922 1.00 70.93 250 GLU A O 1
ATOM 3561 N N . THR A 1 231 ? 13.868 8.862 13.608 1.00 53.22 251 THR A N 1
ATOM 3562 C CA . THR A 1 231 ? 12.805 7.872 13.471 1.00 53.95 251 THR A CA 1
ATOM 3563 C C . THR A 1 231 ? 11.705 8.487 12.623 1.00 51.89 251 THR A C 1
ATOM 3564 O O . THR A 1 231 ? 10.903 7.792 11.999 1.00 55.81 251 THR A O 1
ATOM 3575 N N . LYS A 1 232 ? 11.675 9.805 12.634 1.00 43.91 252 LYS A N 1
ATOM 3576 C CA . LYS A 1 232 ? 10.562 10.627 12.125 1.00 42.74 252 LYS A CA 1
ATOM 3577 C C . LYS A 1 232 ? 9.256 10.235 12.815 1.00 48.99 252 LYS A C 1
ATOM 3578 O O . LYS A 1 232 ? 8.166 10.427 12.278 1.00 44.97 252 LYS A O 1
ATOM 3597 N N . VAL A 1 233 ? 9.369 9.798 14.065 1.00 48.41 253 VAL A N 1
ATOM 3598 C CA . VAL A 1 233 ? 8.186 9.465 14.879 1.00 51.88 253 VAL A CA 1
ATOM 3599 C C . VAL A 1 233 ? 8.249 10.420 16.088 1.00 49.69 253 VAL A C 1
ATOM 3600 O O . VAL A 1 233 ? 9.316 10.589 16.662 1.00 49.77 253 VAL A O 1
ATOM 3613 N N . LEU A 1 234 ? 7.170 11.150 16.343 1.00 42.07 254 LEU A N 1
ATOM 3614 C CA . LEU A 1 234 ? 7.193 12.235 17.333 1.00 39.10 254 LEU A CA 1
ATOM 3615 C C . LEU A 1 234 ? 6.443 11.858 18.619 1.00 35.64 254 LEU A C 1
ATOM 3616 O O . LEU A 1 234 ? 5.242 11.916 18.617 1.00 37.60 254 LEU A O 1
ATOM 3632 N N . PRO A 1 235 ? 7.161 11.407 19.652 1.00 36.62 255 PRO A N 1
ATOM 3633 C CA . PRO A 1 235 ? 6.428 11.165 20.914 1.00 36.16 255 PRO A CA 1
ATOM 3634 C C . PRO A 1 235 ? 5.900 12.477 21.489 1.00 34.33 255 PRO A C 1
ATOM 3635 O O . PRO A 1 235 ? 6.432 13.542 21.162 1.00 35.37 255 PRO A O 1
ATOM 3646 N N . LEU A 1 236 ? 4.833 12.385 22.314 1.00 39.12 256 LEU A N 1
ATOM 3647 C CA . LEU A 1 236 ? 4.381 13.564 23.083 1.00 36.74 256 LEU A CA 1
ATOM 3648 C C . LEU A 1 236 ? 4.395 13.208 24.572 1.00 33.55 256 LEU A C 1
ATOM 3649 O O . LEU A 1 236 ? 4.111 12.053 25.006 1.00 37.29 256 LEU A O 1
ATOM 3665 N N . THR A 1 237 ? 4.657 14.239 25.364 1.00 35.54 257 THR A N 1
ATOM 3666 C CA . THR A 1 237 ? 4.532 14.086 26.844 1.00 34.18 257 THR A CA 1
ATOM 3667 C C . THR A 1 237 ? 3.466 15.062 27.313 1.00 34.49 257 THR A C 1
ATOM 3668 O O . THR A 1 237 ? 3.553 16.256 26.974 1.00 35.77 257 THR A O 1
ATOM 3679 N N . GLY A 1 238 ? 2.487 14.563 28.068 1.00 36.36 258 GLY A N 1
ATOM 3680 C CA . GLY A 1 238 ? 1.413 15.376 28.561 1.00 33.69 258 GLY A CA 1
ATOM 3681 C C . GLY A 1 238 ? 1.471 15.403 30.090 1.00 33.85 258 GLY A C 1
ATOM 3682 O O . GLY A 1 238 ? 1.246 14.381 30.737 1.00 38.52 258 GLY A O 1
ATOM 3686 N N . VAL A 1 239 ? 1.866 16.551 30.622 1.00 34.54 259 VAL A N 1
ATOM 3687 C CA . VAL A 1 239 ? 2.025 16.710 32.032 1.00 34.97 259 VAL A CA 1
ATOM 3688 C C . VAL A 1 239 ? 0.725 17.397 32.513 1.00 34.88 259 VAL A C 1
ATOM 3689 O O . VAL A 1 239 ? 0.372 18.499 32.042 1.00 38.42 259 VAL A O 1
ATOM 3702 N N . VAL A 1 240 ? 0.049 16.762 33.451 1.00 35.68 260 VAL A N 1
ATOM 3703 C CA . VAL A 1 240 ? -1.221 17.271 33.909 1.00 35.19 260 VAL A CA 1
ATOM 3704 C C . VAL A 1 240 ? -1.246 17.411 35.410 1.00 41.37 260 VAL A C 1
ATOM 3705 O O . VAL A 1 240 ? -0.410 16.830 36.115 1.00 41.75 260 VAL A O 1
ATOM 3718 N N . SER A 1 241 ? -2.191 18.227 35.864 1.00 40.55 261 SER A N 1
ATOM 3719 C CA . SER A 1 241 ? -2.455 18.415 37.304 1.00 43.36 261 SER A CA 1
ATOM 3720 C C . SER A 1 241 ? -3.964 18.158 37.601 1.00 39.15 261 SER A C 1
ATOM 3721 O O . SER A 1 241 ? -4.830 18.675 36.918 1.00 40.98 261 SER A O 1
ATOM 3729 N N . PRO A 1 242 ? -4.310 17.365 38.630 1.00 37.06 262 PRO A N 1
ATOM 3730 C CA . PRO A 1 242 ? -5.734 17.078 38.957 1.00 42.49 262 PRO A CA 1
ATOM 3731 C C . PRO A 1 242 ? -6.575 18.299 39.318 1.00 41.32 262 PRO A C 1
ATOM 3732 O O . PRO A 1 242 ? -5.948 19.221 39.914 1.00 47.37 262 PRO A O 1
ATOM 3743 N N . ARG A 1 243 ? -7.847 18.399 38.928 1.00 58.68 263 ARG A N 1
ATOM 3744 C CA . ARG A 1 243 ? -8.605 19.615 39.196 1.00 59.68 263 ARG A CA 1
ATOM 3745 C C . ARG A 1 243 ? -8.893 19.530 40.704 1.00 62.90 263 ARG A C 1
ATOM 3746 O O . ARG A 1 243 ? -9.040 18.432 41.217 1.00 64.10 263 ARG A O 1
ATOM 3767 N N . THR A 1 244 ? -8.818 20.670 41.387 1.00 64.13 264 THR A N 1
ATOM 3768 C CA . THR A 1 244 ? -9.181 20.773 42.825 1.00 81.95 264 THR A CA 1
ATOM 3769 C C . THR A 1 244 ? -10.486 21.572 42.959 1.00 76.39 264 THR A C 1
ATOM 3770 O O . THR A 1 244 ? -10.786 22.422 42.123 1.00 72.65 264 THR A O 1
ATOM 3781 N N . GLU A 1 245 ? -11.274 21.286 43.984 1.00 96.85 265 GLU A N 1
ATOM 3782 C CA . GLU A 1 245 ? -12.560 21.953 44.173 1.00 105.69 265 GLU A CA 1
ATOM 3783 C C . GLU A 1 245 ? -12.344 23.434 44.522 1.00 110.26 265 GLU A C 1
ATOM 3784 O O . GLU A 1 245 ? -11.512 23.737 45.379 1.00 108.15 265 GLU A O 1
ATOM 3796 N N . ASN A 1 246 ? -13.074 24.342 43.854 1.00 113.31 266 ASN A N 1
ATOM 3797 C CA . ASN A 1 246 ? -12.973 25.802 44.098 1.00 121.78 266 ASN A CA 1
ATOM 3798 C C . ASN A 1 246 ? -14.306 26.464 44.550 1.00 124.42 266 ASN A C 1
ATOM 3799 O O . ASN A 1 246 ? -14.870 27.318 43.851 1.00 111.00 266 ASN A O 1
ATOM 3810 N N . THR A 1 247 ? -14.785 26.089 45.737 1.00 140.03 267 THR A N 1
ATOM 3811 C CA . THR A 1 247 ? -16.072 26.579 46.248 1.00 115.65 267 THR A CA 1
ATOM 3812 C C . THR A 1 247 ? -15.932 27.530 47.461 1.00 116.87 267 THR A C 1
ATOM 3813 O O . THR A 1 247 ? -14.858 27.655 48.049 1.00 111.77 267 THR A O 1
ATOM 3824 N N . ILE A 1 248 ? -17.030 28.197 47.821 1.00 82.05 268 ILE A N 1
ATOM 3825 C CA . ILE A 1 248 ? -17.013 29.218 48.864 1.00 85.23 268 ILE A CA 1
ATOM 3826 C C . ILE A 1 248 ? -17.185 28.526 50.193 1.00 152.81 268 ILE A C 1
ATOM 3827 O O . ILE A 1 248 ? -18.247 27.982 50.494 1.00 89.30 268 ILE A O 1
ATOM 3843 N N . GLU A 1 249 ? -16.096 28.521 50.954 1.00 139.71 269 GLU A N 1
ATOM 3844 C CA . GLU A 1 249 ? -16.045 27.890 52.262 1.00 142.55 269 GLU A CA 1
ATOM 3845 C C . GLU A 1 249 ? -16.703 28.755 53.319 1.00 143.26 269 GLU A C 1
ATOM 3846 O O . GLU A 1 249 ? -16.086 29.689 53.840 1.00 148.80 269 GLU A O 1
ATOM 3858 N N . THR A 1 250 ? -17.955 28.448 53.628 1.00 109.53 270 THR A N 1
ATOM 3859 C CA . THR A 1 250 ? -18.652 29.128 54.710 1.00 142.80 270 THR A CA 1
ATOM 3860 C C . THR A 1 250 ? -19.624 28.145 55.383 1.00 136.06 270 THR A C 1
ATOM 3861 O O . THR A 1 250 ? -20.678 28.526 55.887 1.00 142.51 270 THR A O 1
ATOM 3872 N N . GLY A 1 251 ? -19.236 26.872 55.400 1.00 129.93 271 GLY A N 1
ATOM 3873 C CA . GLY A 1 251 ? -19.984 25.841 56.097 1.00 140.99 271 GLY A CA 1
ATOM 3874 C C . GLY A 1 251 ? -19.713 25.814 57.596 1.00 135.88 271 GLY A C 1
ATOM 3875 O O . GLY A 1 251 ? -20.628 25.574 58.383 1.00 147.71 271 GLY A O 1
ATOM 3879 N N . VAL A 1 252 ? -18.460 26.068 57.982 1.00 122.52 272 VAL A N 1
ATOM 3880 C CA . VAL A 1 252 ? -18.007 25.949 59.383 1.00 146.83 272 VAL A CA 1
ATOM 3881 C C . VAL A 1 252 ? -18.725 26.897 60.375 1.00 128.37 272 VAL A C 1
ATOM 3882 O O . VAL A 1 252 ? -18.880 28.105 60.140 1.00 117.17 272 VAL A O 1
ATOM 3895 N N . GLY A 1 253 ? -19.154 26.326 61.498 1.00 111.04 273 GLY A N 1
ATOM 3896 C CA . GLY A 1 253 ? -19.935 27.060 62.474 1.00 130.96 273 GLY A CA 1
ATOM 3897 C C . GLY A 1 253 ? -19.110 27.969 63.368 1.00 114.02 273 GLY A C 1
ATOM 3898 O O . GLY A 1 253 ? -17.883 27.995 63.298 1.00 140.12 273 GLY A O 1
ATOM 3902 N N . TYR A 1 254 ? -19.806 28.698 64.235 1.00 116.11 274 TYR A N 1
ATOM 3903 C CA . TYR A 1 254 ? -19.194 29.702 65.097 1.00 117.26 274 TYR A CA 1
ATOM 3904 C C . TYR A 1 254 ? -19.105 29.279 66.557 1.00 120.32 274 TYR A C 1
ATOM 3905 O O . TYR A 1 254 ? -19.998 28.605 67.075 1.00 128.83 274 TYR A O 1
ATOM 3923 N N . SER A 1 255 ? -18.039 29.719 67.223 1.00 120.61 275 SER A N 1
ATOM 3924 C CA . SER A 1 255 ? -17.963 29.671 68.685 1.00 123.41 275 SER A CA 1
ATOM 3925 C C . SER A 1 255 ? -19.088 30.520 69.276 1.00 125.23 275 SER A C 1
ATOM 3926 O O . SER A 1 255 ? -19.863 31.143 68.540 1.00 124.25 275 SER A O 1
ATOM 3934 N N . HIS A 1 256 ? -19.169 30.548 70.605 1.00 127.86 276 HIS A N 1
ATOM 3935 C CA . HIS A 1 256 ? -20.070 31.467 71.292 1.00 129.69 276 HIS A CA 1
ATOM 3936 C C . HIS A 1 256 ? -19.733 32.885 70.848 1.00 128.44 276 HIS A C 1
ATOM 3937 O O . HIS A 1 256 ? -18.560 33.218 70.664 1.00 127.24 276 HIS A O 1
ATOM 3941 N N . HIS A 1 257 ? -20.758 33.709 70.643 1.00 128.64 277 HIS A N 1
ATOM 3942 C CA . HIS A 1 257 ? -20.548 35.088 70.221 1.00 127.52 277 HIS A CA 1
ATOM 3943 C C . HIS A 1 257 ? -20.398 36.022 71.421 1.00 140.31 277 HIS A C 1
ATOM 3944 O O . HIS A 1 257 ? -19.762 37.066 71.311 1.00 135.99 277 HIS A O 1
ATOM 3948 N N . HIS A 1 258 ? -20.961 35.637 72.567 1.00 157.69 278 HIS A N 1
ATOM 3949 C CA . HIS A 1 258 ? -20.986 36.501 73.752 1.00 134.45 278 HIS A CA 1
ATOM 3950 C C . HIS A 1 258 ? -19.604 36.668 74.369 1.00 135.14 278 HIS A C 1
ATOM 3951 O O . HIS A 1 258 ? -18.626 36.093 73.890 1.00 155.09 278 HIS A O 1
#

Radius of gyration: 28.61 Å; Cα contacts (8 Å, |Δi|>4): 420; chains: 1; bounding box: 41×71×93 Å